Protein AF-A0A1I2SE03-F1 (afdb_monomer_lite)

Structure (mmCIF, N/CA/C/O backbone):
data_AF-A0A1I2SE03-F1
#
_entry.id   AF-A0A1I2SE03-F1
#
loop_
_atom_site.group_PDB
_atom_site.id
_atom_site.type_symbol
_atom_site.label_atom_id
_atom_site.label_alt_id
_atom_site.label_comp_id
_atom_site.label_asym_id
_atom_site.label_entity_id
_atom_site.label_seq_id
_atom_site.pdbx_PDB_ins_code
_atom_site.Cartn_x
_atom_site.Cartn_y
_atom_site.Cartn_z
_atom_site.occupancy
_atom_site.B_iso_or_equiv
_atom_site.auth_seq_id
_atom_site.auth_comp_id
_atom_site.auth_asym_id
_atom_site.auth_atom_id
_atom_site.pdbx_PDB_model_num
ATOM 1 N N . MET A 1 1 ? -10.999 6.235 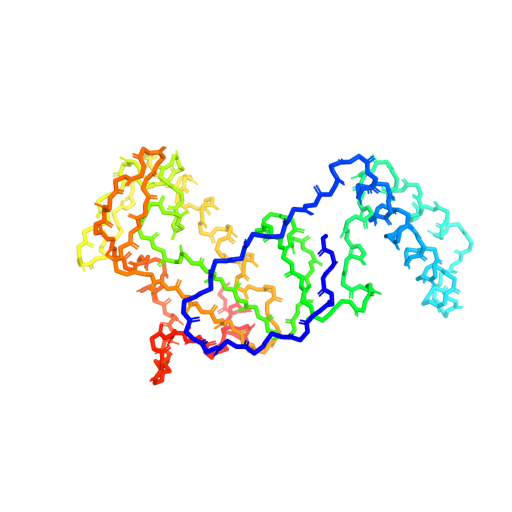0.464 1.00 32.38 1 MET A N 1
ATOM 2 C CA . MET A 1 1 ? -11.837 5.902 -0.707 1.00 32.38 1 MET A CA 1
ATOM 3 C C . MET A 1 1 ? -12.453 4.539 -0.430 1.00 32.38 1 MET A C 1
ATOM 5 O O . MET A 1 1 ? -11.709 3.577 -0.337 1.00 32.38 1 MET A O 1
ATOM 9 N N . LEU A 1 2 ? -13.759 4.474 -0.156 1.00 24.55 2 LEU A N 1
ATOM 10 C CA . LEU A 1 2 ? -14.448 3.248 0.266 1.00 24.55 2 LEU A CA 1
ATOM 11 C C . LEU A 1 2 ? -15.390 2.811 -0.843 1.00 24.55 2 LEU A C 1
ATOM 13 O O . LEU A 1 2 ? -16.302 3.562 -1.191 1.00 24.55 2 LEU A O 1
ATOM 17 N N . VAL A 1 3 ? -15.176 1.627 -1.410 1.00 30.55 3 VAL A N 1
ATOM 18 C CA . VAL A 1 3 ? -16.058 1.095 -2.451 1.00 30.55 3 VAL A CA 1
ATOM 19 C C . VAL A 1 3 ? -16.527 -0.296 -2.034 1.00 30.55 3 VAL A C 1
ATOM 21 O O . VAL A 1 3 ? -15.746 -1.237 -1.932 1.00 30.55 3 VAL A O 1
ATOM 24 N N . LYS A 1 4 ? -17.836 -0.422 -1.785 1.00 27.91 4 LYS A N 1
ATOM 25 C CA . LYS A 1 4 ? -18.565 -1.696 -1.813 1.00 27.91 4 LYS A CA 1
ATOM 26 C C . LYS A 1 4 ? -19.113 -1.873 -3.230 1.00 27.91 4 LYS A C 1
ATOM 28 O O . LYS A 1 4 ? -19.839 -1.009 -3.718 1.00 27.91 4 LYS A O 1
ATOM 33 N N . GLY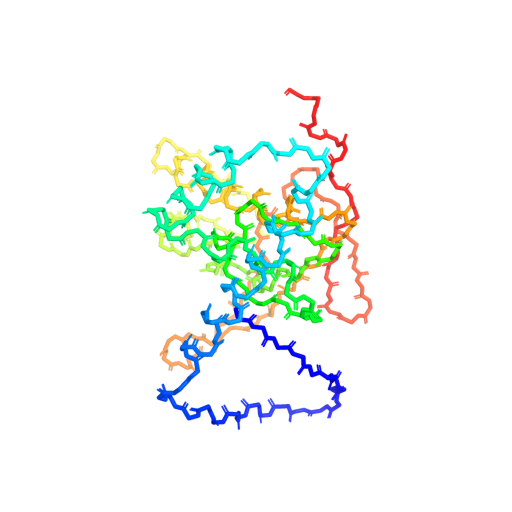 A 1 5 ? -18.777 -2.983 -3.871 1.00 28.36 5 GLY A N 1
ATOM 34 C CA . GLY A 1 5 ? -19.373 -3.411 -5.132 1.00 28.36 5 GLY A CA 1
ATOM 35 C C . GLY A 1 5 ? -18.852 -4.793 -5.493 1.00 28.36 5 GLY A C 1
ATOM 36 O O . GLY A 1 5 ? -17.642 -4.990 -5.526 1.00 28.36 5 GLY A O 1
ATOM 37 N N . ASP A 1 6 ? -19.757 -5.744 -5.701 1.00 26.66 6 ASP A N 1
ATOM 38 C CA . ASP A 1 6 ? -19.413 -7.081 -6.176 1.00 26.66 6 ASP A CA 1
ATOM 39 C C . ASP A 1 6 ? -19.044 -6.984 -7.663 1.00 26.66 6 ASP A C 1
ATOM 41 O O . ASP A 1 6 ? -19.824 -6.479 -8.473 1.00 26.66 6 ASP A O 1
ATOM 45 N N . VAL A 1 7 ? -17.831 -7.413 -8.019 1.00 31.03 7 VAL A N 1
ATOM 46 C CA . VAL A 1 7 ? -17.306 -7.329 -9.386 1.00 31.03 7 VAL A CA 1
ATOM 47 C C . VAL A 1 7 ? -17.209 -8.740 -9.962 1.00 31.03 7 VAL A C 1
ATOM 49 O O . VAL A 1 7 ? -16.346 -9.521 -9.573 1.00 31.03 7 VAL A O 1
ATOM 52 N N . LYS A 1 8 ? -18.097 -9.066 -10.907 1.00 26.81 8 LYS A N 1
ATOM 53 C CA . LYS A 1 8 ? -17.920 -10.186 -11.844 1.00 26.81 8 LYS A CA 1
ATOM 54 C C . LYS A 1 8 ? -17.387 -9.622 -13.159 1.00 26.81 8 LYS A C 1
ATOM 56 O O . LYS A 1 8 ? -18.052 -8.795 -13.777 1.00 26.81 8 LYS A O 1
ATOM 61 N N . CYS A 1 9 ? -16.212 -10.080 -13.586 1.00 27.62 9 CYS A N 1
ATOM 62 C CA . CYS A 1 9 ? -15.598 -9.695 -14.857 1.00 27.62 9 CYS A CA 1
ATOM 63 C C . CYS A 1 9 ? -15.671 -10.850 -15.863 1.00 27.62 9 CYS A C 1
ATOM 65 O O . CYS A 1 9 ? -15.047 -11.887 -15.660 1.00 27.62 9 CYS A O 1
ATOM 67 N N . LEU A 1 10 ? -16.378 -10.633 -16.973 1.00 32.56 10 LEU A N 1
ATOM 68 C CA . LEU A 1 10 ? -16.289 -11.419 -18.206 1.00 32.56 10 LEU A CA 1
ATOM 69 C C . LEU A 1 10 ? -16.232 -10.431 -19.382 1.00 32.56 10 LEU A C 1
ATOM 71 O O . LEU A 1 10 ? -17.243 -9.816 -19.696 1.00 32.56 10 LEU A O 1
ATOM 75 N N . GLY A 1 11 ? -15.056 -10.284 -20.007 1.00 30.36 11 GLY A N 1
ATOM 76 C CA . GLY A 1 11 ? -14.852 -9.589 -21.292 1.00 30.36 11 GLY A CA 1
ATOM 77 C C . GLY A 1 11 ? -14.920 -8.051 -21.273 1.00 30.36 11 GLY A C 1
ATOM 78 O O . GLY A 1 11 ? -15.834 -7.470 -20.709 1.00 30.36 11 GLY A O 1
ATOM 79 N N . HIS A 1 12 ? -13.925 -7.400 -21.897 1.00 34.78 12 HIS A N 1
ATOM 80 C CA . HIS A 1 12 ? -13.823 -5.959 -22.213 1.00 34.78 12 HIS A CA 1
ATOM 81 C C . HIS A 1 12 ? -14.611 -4.986 -21.312 1.00 34.78 12 HIS A C 1
ATOM 83 O O . HIS A 1 12 ? -15.726 -4.570 -21.620 1.00 34.78 12 HIS A O 1
ATOM 89 N N . CYS A 1 13 ? -13.984 -4.550 -20.217 1.00 32.16 13 CYS A N 1
ATOM 90 C CA . CYS A 1 13 ? -14.586 -3.605 -19.282 1.00 32.16 13 CYS A CA 1
ATOM 91 C C . CYS A 1 13 ? -14.179 -2.158 -19.616 1.00 32.16 13 CYS A C 1
ATOM 93 O O . CYS A 1 13 ? -13.120 -1.694 -19.201 1.00 32.16 13 CYS A O 1
ATOM 95 N N . ASN A 1 14 ? -15.031 -1.420 -20.335 1.00 29.23 14 ASN A N 1
ATOM 96 C CA . ASN A 1 14 ? -14.987 0.045 -20.301 1.00 29.23 14 ASN A CA 1
ATOM 97 C C . ASN A 1 14 ? -15.683 0.513 -19.015 1.00 29.23 14 ASN A C 1
ATOM 99 O O . ASN A 1 14 ? -16.891 0.743 -18.991 1.00 29.23 14 ASN A O 1
ATOM 103 N N . ILE A 1 15 ? -14.922 0.627 -17.922 1.00 36.94 15 ILE A N 1
ATOM 104 C CA . ILE A 1 15 ? -15.418 1.162 -16.647 1.00 36.94 15 ILE A CA 1
ATOM 105 C C . ILE A 1 15 ? -15.462 2.691 -16.747 1.00 36.94 15 ILE A C 1
ATOM 107 O O . ILE A 1 15 ? -14.580 3.392 -16.260 1.00 36.94 15 ILE A O 1
ATOM 111 N N . THR A 1 16 ? -16.499 3.244 -17.368 1.00 32.88 16 THR A N 1
ATOM 112 C CA . THR A 1 16 ? -16.795 4.681 -17.277 1.00 32.88 16 THR A CA 1
ATOM 113 C C . THR A 1 16 ? -17.895 4.913 -16.254 1.00 32.88 16 THR A C 1
ATOM 115 O O . THR A 1 16 ? -19.069 5.074 -16.575 1.00 32.88 16 THR A O 1
ATOM 118 N N . ARG A 1 17 ? -17.511 4.972 -14.973 1.00 39.06 17 ARG A N 1
ATOM 119 C CA . ARG A 1 17 ? -18.403 5.481 -13.925 1.00 39.06 17 ARG A CA 1
ATOM 120 C C . ARG A 1 17 ? -18.181 6.985 -13.781 1.00 39.06 17 ARG A C 1
ATOM 122 O O . ARG A 1 17 ? -17.160 7.424 -13.258 1.00 39.06 17 ARG A O 1
ATOM 129 N N . ARG A 1 18 ? -19.131 7.791 -14.265 1.00 41.72 18 ARG A N 1
ATOM 130 C CA . ARG A 1 18 ? -19.127 9.244 -14.040 1.00 41.72 18 ARG A CA 1
ATOM 131 C C . ARG A 1 18 ? -19.530 9.525 -12.596 1.00 41.72 18 ARG A C 1
ATOM 133 O O . ARG A 1 18 ? -20.678 9.332 -12.209 1.00 41.72 18 ARG A O 1
ATOM 140 N N . PHE A 1 19 ? -18.569 9.973 -11.804 1.00 47.22 19 PHE A N 1
ATOM 141 C CA . PHE A 1 19 ? -18.792 10.458 -10.451 1.00 47.22 19 PHE A CA 1
ATOM 142 C C . PHE A 1 19 ? -19.194 11.942 -10.502 1.00 47.22 19 PHE A C 1
ATOM 144 O O . PHE A 1 19 ? -18.432 12.742 -11.048 1.00 47.22 19 PHE A O 1
ATOM 151 N N . PRO A 1 20 ? -20.352 12.357 -9.955 1.00 48.69 20 PRO A N 1
ATOM 152 C CA . PRO A 1 20 ? -20.667 13.775 -9.829 1.00 48.69 20 PRO A CA 1
ATOM 153 C C . PRO A 1 20 ? -19.670 14.427 -8.856 1.00 48.69 20 PRO A C 1
ATOM 155 O O . PRO A 1 20 ? -19.676 14.162 -7.654 1.00 48.69 20 PRO A O 1
ATOM 158 N N . LEU A 1 21 ? -18.793 15.276 -9.399 1.00 54.94 21 LEU A N 1
ATOM 159 C CA . LEU A 1 21 ? -17.566 15.784 -8.767 1.00 54.94 21 LEU A CA 1
ATOM 160 C C . LEU A 1 21 ? -17.771 16.617 -7.485 1.00 54.94 21 LEU A C 1
ATOM 162 O O . LEU A 1 21 ? -16.802 16.902 -6.789 1.00 54.94 21 LEU A O 1
ATOM 166 N N . ARG A 1 22 ? -19.003 17.017 -7.141 1.00 54.09 22 ARG A N 1
ATOM 167 C CA . ARG A 1 22 ? -19.248 18.076 -6.143 1.00 54.09 22 ARG A CA 1
ATOM 168 C C . ARG A 1 22 ? -19.591 17.630 -4.713 1.00 54.09 22 ARG A C 1
ATOM 170 O O . ARG A 1 22 ? -19.502 18.464 -3.825 1.00 54.09 22 ARG A O 1
ATOM 177 N N . GLN A 1 23 ? -19.961 16.369 -4.449 1.00 52.75 23 GLN A N 1
ATOM 178 C CA . GLN A 1 23 ? -20.406 15.938 -3.096 1.00 52.75 23 GLN A CA 1
ATOM 179 C C . GLN A 1 23 ? -19.652 14.741 -2.488 1.00 52.75 23 GLN A C 1
ATOM 181 O O . GLN A 1 23 ? -19.903 14.352 -1.347 1.00 52.75 23 GLN A O 1
ATOM 186 N N . LEU A 1 24 ? -18.729 14.133 -3.22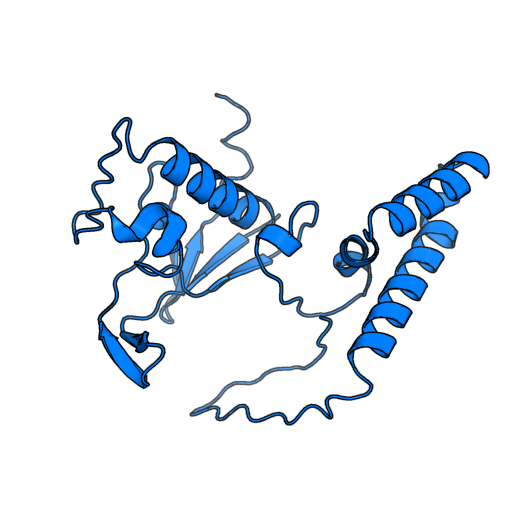9 1.00 59.53 24 LEU A N 1
ATOM 187 C CA . LEU A 1 24 ? -18.057 12.890 -2.828 1.00 59.53 24 LEU A CA 1
ATOM 188 C C . LEU A 1 24 ? -16.987 13.048 -1.729 1.00 59.53 24 LEU A C 1
ATOM 190 O O . LEU A 1 24 ? -16.911 12.161 -0.869 1.00 59.53 24 LEU A O 1
ATOM 194 N N . PRO A 1 25 ? -16.190 14.140 -1.689 1.00 65.62 25 PRO A N 1
ATOM 195 C CA . PRO A 1 25 ? -15.165 14.300 -0.658 1.00 65.62 25 PRO A CA 1
ATOM 196 C C . PRO A 1 25 ? -15.773 14.449 0.739 1.00 65.62 25 PRO A C 1
ATOM 198 O O . PRO A 1 25 ? -15.349 13.770 1.672 1.00 65.62 25 PRO A O 1
ATOM 201 N N . LEU A 1 26 ? -16.827 15.266 0.864 1.00 77.06 26 LEU A N 1
ATOM 202 C CA . LEU A 1 26 ? -17.465 15.557 2.147 1.00 77.06 26 LEU A CA 1
ATOM 203 C C . LEU A 1 26 ? -18.090 14.302 2.765 1.00 77.06 26 LEU A C 1
ATOM 205 O O . LEU A 1 26 ? -17.853 14.011 3.931 1.00 77.06 26 LEU A O 1
ATOM 209 N N . ARG A 1 27 ? -18.821 13.504 1.973 1.00 81.56 27 ARG A N 1
ATOM 210 C CA . ARG A 1 27 ? -19.416 12.243 2.454 1.00 81.56 27 ARG A CA 1
ATOM 211 C C . ARG A 1 27 ? -18.361 11.250 2.935 1.00 81.56 27 ARG A C 1
ATOM 213 O O . ARG A 1 27 ? -18.556 10.596 3.952 1.00 81.56 27 ARG A O 1
ATOM 220 N N . SER A 1 28 ? -17.239 11.152 2.222 1.00 81.94 28 SER A N 1
ATOM 221 C CA . SER A 1 28 ? -16.141 10.257 2.605 1.00 81.94 28 SER A CA 1
ATOM 222 C C . SER A 1 28 ? -15.485 10.699 3.913 1.00 81.94 28 SER A C 1
ATOM 224 O O . SER A 1 28 ? -15.194 9.865 4.765 1.00 81.94 28 SER A O 1
ATOM 226 N N . MET A 1 29 ? -15.286 12.008 4.088 1.00 86.00 29 MET A N 1
ATOM 227 C CA . MET A 1 29 ? -14.703 12.572 5.303 1.00 86.00 29 MET A CA 1
ATOM 228 C C . MET A 1 29 ? -15.644 12.440 6.503 1.00 86.00 29 MET A C 1
ATOM 230 O O . MET A 1 29 ? -15.208 12.007 7.563 1.00 86.00 29 MET A O 1
ATOM 234 N N . MET A 1 30 ? -16.940 12.708 6.316 1.00 88.81 30 MET A N 1
ATOM 235 C CA . MET A 1 30 ? -17.964 12.490 7.344 1.00 88.81 30 MET A CA 1
ATOM 236 C C . MET A 1 30 ? -18.034 11.025 7.768 1.00 88.81 30 MET A C 1
ATOM 238 O O . MET A 1 30 ? -18.127 10.739 8.956 1.00 88.81 30 MET A O 1
ATOM 242 N N . ARG A 1 31 ? -17.917 10.086 6.820 1.00 89.06 31 ARG A N 1
ATOM 243 C CA . ARG A 1 31 ? -17.883 8.658 7.145 1.00 89.06 31 ARG A CA 1
ATOM 244 C C . ARG A 1 31 ? -16.644 8.273 7.954 1.00 89.06 31 ARG A C 1
ATOM 246 O O . ARG A 1 31 ? -16.756 7.483 8.881 1.00 89.06 31 ARG A O 1
ATOM 253 N N . LEU A 1 32 ? -15.471 8.810 7.611 1.00 91.06 32 LEU A N 1
ATOM 254 C CA . LEU A 1 32 ? -14.246 8.574 8.385 1.00 91.06 32 LEU A CA 1
ATOM 255 C C . LEU A 1 32 ? -14.342 9.168 9.792 1.00 91.06 32 LEU A C 1
ATOM 257 O O . LEU A 1 32 ? -13.885 8.539 10.740 1.00 91.06 32 LEU A O 1
ATOM 261 N N . LEU A 1 33 ? -14.959 10.344 9.926 1.00 92.81 33 LEU A N 1
ATOM 262 C CA . LEU A 1 33 ? -15.226 10.965 11.219 1.00 92.81 33 LEU A CA 1
ATOM 263 C C . LEU A 1 33 ? -16.177 10.109 12.065 1.00 92.81 33 LEU A C 1
ATOM 265 O O . LEU A 1 33 ? -15.877 9.841 13.219 1.00 92.81 33 LEU A O 1
ATOM 269 N N . GLU A 1 34 ? -17.281 9.636 11.489 1.00 91.94 34 GLU A N 1
ATOM 270 C CA . GLU A 1 34 ? -18.238 8.750 12.166 1.00 91.94 34 GLU A CA 1
ATOM 271 C C . GLU A 1 34 ? -17.555 7.468 12.666 1.00 91.94 34 GLU A C 1
ATOM 273 O O . GLU A 1 34 ? -17.703 7.084 13.821 1.00 91.94 34 GLU A O 1
ATOM 278 N N . VAL A 1 35 ? -16.746 6.836 11.812 1.00 91.69 35 VAL A N 1
ATOM 279 C CA . VAL A 1 35 ? -15.975 5.637 12.166 1.00 91.69 35 VAL A CA 1
ATOM 280 C C . VAL A 1 35 ? -14.976 5.927 13.288 1.00 91.69 35 VAL A C 1
ATOM 282 O O . VAL A 1 35 ? -14.872 5.141 14.224 1.00 91.69 35 VAL A O 1
ATOM 285 N N . PHE A 1 36 ? -14.275 7.061 13.230 1.00 92.19 36 PHE A N 1
ATOM 286 C CA . PHE A 1 36 ? -13.342 7.482 14.273 1.00 92.19 36 PHE A CA 1
ATOM 287 C C . PHE A 1 36 ? -14.036 7.723 15.622 1.00 92.19 36 PHE A C 1
ATOM 289 O O . PHE A 1 36 ? -13.555 7.256 16.652 1.00 92.19 36 PHE A O 1
ATOM 296 N N . LEU A 1 37 ? -15.183 8.405 15.624 1.00 90.50 37 LEU A N 1
ATOM 297 C CA . LEU A 1 37 ? -15.951 8.661 16.843 1.00 90.50 37 LEU A CA 1
ATOM 298 C C . LEU A 1 37 ? -16.496 7.363 17.445 1.00 90.50 37 LEU A C 1
ATOM 300 O O . LEU A 1 37 ? -16.324 7.140 18.640 1.00 90.50 37 LEU A O 1
ATOM 304 N N . ASN A 1 38 ? -17.050 6.470 16.618 1.00 88.56 38 ASN A N 1
ATOM 305 C CA . ASN A 1 38 ? -17.493 5.148 17.066 1.00 88.56 38 ASN A CA 1
ATOM 306 C C . ASN A 1 38 ? -16.327 4.351 17.669 1.00 88.56 38 ASN A C 1
ATOM 308 O O . ASN A 1 38 ? -16.472 3.726 18.714 1.00 88.56 38 ASN A O 1
ATOM 312 N N . ARG A 1 39 ? -15.139 4.414 17.063 1.00 86.38 39 ARG A N 1
ATOM 313 C CA . ARG A 1 39 ? -13.940 3.767 17.601 1.00 86.38 39 ARG A CA 1
ATOM 314 C C . ARG A 1 39 ? -13.574 4.294 18.994 1.00 86.38 39 ARG A C 1
ATOM 316 O O . ARG A 1 39 ? -13.339 3.506 19.907 1.00 86.38 39 ARG A O 1
ATOM 323 N N . ILE A 1 40 ? -13.582 5.615 19.184 1.00 85.94 40 ILE A N 1
ATOM 324 C CA . ILE A 1 40 ? -13.327 6.241 20.495 1.00 85.94 40 ILE A CA 1
ATOM 325 C C . ILE A 1 40 ? -14.439 5.930 21.509 1.00 85.94 40 ILE A C 1
ATOM 327 O O . ILE A 1 40 ? -14.200 5.904 22.716 1.00 85.94 40 ILE A O 1
ATOM 331 N N . GLU A 1 41 ? -15.669 5.702 21.067 1.00 81.50 41 GLU A N 1
ATOM 332 C CA . GLU A 1 41 ? -16.764 5.375 21.976 1.00 81.50 41 GLU A CA 1
ATOM 333 C C . GLU A 1 41 ? -16.741 3.904 22.420 1.00 81.50 41 GLU A C 1
ATOM 335 O O . GLU A 1 41 ? -16.931 3.621 23.607 1.00 81.50 41 GLU A O 1
ATOM 340 N N . PHE A 1 42 ? -16.492 2.981 21.485 1.00 74.19 42 PHE A N 1
ATOM 341 C CA . PHE A 1 42 ? -16.660 1.540 21.686 1.00 74.19 42 PHE A CA 1
ATOM 342 C C . PHE A 1 42 ? -15.354 0.797 21.992 1.00 74.19 42 PHE A C 1
ATOM 344 O O . PHE A 1 42 ? -15.327 0.018 22.939 1.00 74.19 42 PHE A O 1
ATOM 351 N N . GLU A 1 43 ? -14.264 1.046 21.261 1.00 63.59 43 GLU A N 1
ATOM 352 C CA . GLU A 1 43 ? -12.989 0.334 21.482 1.00 63.59 43 GLU A CA 1
ATOM 353 C C . GLU A 1 43 ? -12.199 0.928 22.658 1.00 63.59 43 GLU A C 1
ATOM 355 O O . GLU A 1 43 ? -11.473 0.229 23.358 1.00 63.59 43 GLU A O 1
ATOM 360 N N . ALA A 1 44 ? -12.382 2.220 22.940 1.00 58.16 44 ALA A N 1
ATOM 361 C CA . ALA A 1 44 ? -11.693 2.905 24.034 1.00 58.16 44 ALA A CA 1
ATOM 362 C C . ALA A 1 44 ? -12.376 2.773 25.405 1.00 58.16 44 ALA A C 1
ATOM 364 O O . ALA A 1 44 ? -11.924 3.386 26.375 1.00 58.16 44 ALA A O 1
ATOM 365 N N . LYS A 1 45 ? -13.500 2.054 25.498 1.00 56.94 45 LYS A N 1
ATOM 366 C CA . LYS A 1 45 ? -14.252 1.907 26.754 1.00 56.94 45 LYS A CA 1
ATOM 367 C C . LYS A 1 45 ? -13.568 0.979 27.757 1.00 56.94 45 LYS A C 1
ATOM 369 O O . LYS A 1 45 ? -13.785 1.159 28.948 1.00 56.94 45 LYS A O 1
ATOM 374 N N . GLU A 1 46 ? -12.723 0.057 27.295 1.00 58.00 46 GLU A N 1
ATOM 375 C CA . GLU A 1 46 ? -12.027 -0.884 28.182 1.00 58.00 46 GLU A CA 1
ATOM 376 C C . GLU A 1 46 ? -10.637 -0.412 28.648 1.00 58.00 46 GLU A C 1
ATOM 378 O O . GLU A 1 46 ? -10.141 -0.935 29.640 1.00 58.00 46 GLU A O 1
ATOM 383 N N . PHE A 1 47 ? -10.017 0.594 28.005 1.00 57.25 47 PHE A N 1
ATOM 384 C CA . PHE A 1 47 ? -8.594 0.910 28.251 1.00 57.25 47 PHE A CA 1
ATOM 385 C C . PHE A 1 47 ? -8.199 2.398 28.318 1.00 57.25 47 PHE A C 1
ATOM 387 O O . PHE A 1 47 ? -7.044 2.681 28.629 1.00 57.25 47 PHE A O 1
ATOM 394 N N . MET A 1 48 ? -9.085 3.366 28.037 1.00 65.81 48 MET A N 1
ATOM 395 C CA . MET A 1 48 ? -8.685 4.783 27.936 1.00 65.81 48 MET A CA 1
ATOM 396 C C . MET A 1 48 ? -9.448 5.693 28.902 1.00 65.81 48 MET A C 1
ATOM 398 O O . MET A 1 48 ? -10.681 5.754 28.866 1.00 65.81 48 MET A O 1
ATOM 402 N N . ASP A 1 49 ? -8.711 6.466 29.705 1.00 78.06 49 ASP A N 1
ATOM 403 C CA . ASP A 1 49 ? -9.289 7.561 30.487 1.00 78.06 49 ASP A CA 1
ATOM 404 C C . ASP A 1 49 ? -9.821 8.691 29.572 1.00 78.06 49 ASP A C 1
ATOM 406 O O . ASP A 1 49 ? -9.530 8.761 28.371 1.00 78.06 49 ASP A O 1
ATOM 410 N N . THR A 1 50 ? -10.625 9.596 30.132 1.00 83.44 50 THR A N 1
ATOM 411 C CA . THR A 1 50 ? -11.196 10.734 29.390 1.00 83.44 50 THR A CA 1
ATOM 412 C C . THR A 1 50 ? -10.129 11.655 28.786 1.00 83.44 50 THR A C 1
ATOM 414 O O . THR A 1 50 ? -10.327 12.173 27.687 1.00 83.44 50 THR A O 1
ATOM 417 N N . ASN A 1 51 ? -8.994 11.848 29.460 1.00 85.81 51 ASN A N 1
ATOM 418 C CA . ASN A 1 51 ? -7.908 12.706 28.986 1.00 85.81 51 ASN A CA 1
ATOM 419 C C . ASN A 1 51 ? -7.222 12.105 27.759 1.00 85.81 51 ASN A C 1
ATOM 421 O O . ASN A 1 51 ? -6.956 12.820 26.797 1.00 85.81 51 ASN A O 1
ATOM 425 N N . TYR A 1 52 ? -7.008 10.792 27.746 1.00 84.19 52 TYR A N 1
ATOM 426 C CA . TYR A 1 52 ? -6.432 10.085 26.613 1.00 84.19 52 TYR A CA 1
ATOM 427 C C . TYR A 1 52 ? -7.332 10.199 25.380 1.00 84.19 52 TYR A C 1
ATOM 429 O O . TYR A 1 52 ? -6.848 10.451 24.280 1.00 84.19 52 TYR A O 1
ATOM 437 N N . LYS A 1 53 ? -8.658 10.086 25.551 1.00 85.44 53 LYS A N 1
ATOM 438 C CA . LYS A 1 53 ? -9.611 10.281 24.443 1.00 85.44 53 LYS A CA 1
ATOM 439 C C . LYS A 1 53 ? -9.525 11.694 23.867 1.00 85.44 53 LYS A C 1
ATOM 441 O O . LYS A 1 53 ? -9.520 11.852 22.647 1.00 85.44 53 LYS A O 1
ATOM 446 N N . ILE A 1 54 ? -9.432 12.708 24.730 1.00 88.06 54 ILE A N 1
ATOM 447 C CA . ILE A 1 54 ? -9.268 14.107 24.314 1.00 88.06 54 ILE A CA 1
ATOM 448 C C . ILE A 1 54 ? -7.952 14.291 23.552 1.00 88.06 54 ILE A C 1
ATOM 450 O O . ILE A 1 54 ? -7.943 14.920 22.496 1.00 88.06 54 ILE A O 1
ATOM 454 N N . GLU A 1 55 ? -6.857 13.725 24.056 1.00 89.31 55 GLU A N 1
ATOM 455 C CA . GLU A 1 55 ? -5.540 13.820 23.427 1.00 89.31 55 GLU A CA 1
ATOM 456 C C . GLU A 1 55 ? -5.516 13.129 22.056 1.00 89.31 55 GLU A C 1
ATOM 458 O O . GLU A 1 55 ? -5.084 13.716 21.067 1.00 89.31 55 GLU A O 1
ATOM 463 N N . LEU A 1 56 ? -6.090 11.928 21.953 1.00 88.44 56 LEU A N 1
ATOM 464 C CA . LEU A 1 56 ? -6.220 11.205 20.690 1.00 88.44 56 LEU A CA 1
ATOM 465 C C . LEU A 1 56 ? -7.050 11.985 19.660 1.00 88.44 56 LEU A C 1
ATOM 467 O O . LEU A 1 56 ? -6.696 12.021 18.477 1.00 88.44 56 LEU A O 1
ATOM 471 N N . MET A 1 57 ? -8.147 12.621 20.088 1.00 90.56 57 MET A N 1
ATOM 472 C CA . MET A 1 57 ? -8.934 13.501 19.222 1.00 90.56 57 MET A CA 1
ATOM 473 C C . MET A 1 57 ? -8.089 14.674 18.722 1.00 90.56 57 MET A C 1
ATOM 475 O O . MET A 1 57 ? -8.021 14.882 17.510 1.00 90.56 57 MET A O 1
ATOM 479 N N . LYS A 1 58 ? -7.413 15.399 19.625 1.00 91.56 58 LYS A N 1
ATOM 480 C CA . LYS A 1 58 ? -6.550 16.535 19.266 1.00 91.56 58 LYS A CA 1
ATOM 481 C C . LYS A 1 58 ? -5.499 16.131 18.245 1.00 91.56 58 LYS A C 1
ATOM 483 O O . LYS A 1 58 ? -5.491 16.681 17.150 1.00 91.56 58 LYS A O 1
ATOM 488 N N . GLN A 1 59 ? -4.716 15.097 18.541 1.00 89.75 59 GLN A N 1
ATOM 489 C CA . GLN A 1 59 ? -3.680 14.600 17.639 1.00 89.75 59 GLN A CA 1
ATOM 490 C C . GLN A 1 59 ? -4.259 14.197 16.278 1.00 89.75 59 GLN A C 1
ATOM 492 O O . GLN A 1 59 ? -3.717 14.548 15.231 1.00 89.75 59 GLN A O 1
ATOM 497 N N . THR A 1 60 ? -5.398 13.500 16.260 1.00 90.81 60 THR A N 1
ATOM 498 C CA . THR A 1 60 ? -6.010 13.063 14.998 1.00 90.81 60 THR A CA 1
ATOM 499 C C . THR A 1 60 ? -6.399 14.246 14.111 1.00 90.81 60 THR A C 1
ATOM 501 O O . THR A 1 60 ? -6.198 14.187 12.893 1.00 90.81 60 THR A O 1
ATOM 504 N N . PHE A 1 61 ? -6.941 15.316 14.696 1.00 91.31 61 PHE A N 1
ATOM 505 C CA . PHE A 1 61 ? -7.342 16.506 13.949 1.00 91.31 61 PHE A CA 1
ATOM 506 C C . PHE A 1 61 ? -6.161 17.418 13.600 1.00 91.31 61 PHE A C 1
ATOM 508 O O . PHE A 1 61 ? -6.103 17.895 12.469 1.00 91.31 61 PHE A O 1
ATOM 515 N N . GLU A 1 62 ? -5.199 17.600 14.505 1.00 92.62 62 GLU A N 1
ATOM 516 C CA . GLU A 1 62 ? -3.986 18.401 14.280 1.00 92.62 62 GLU A CA 1
ATOM 517 C C . GLU A 1 62 ? -3.119 17.826 13.152 1.00 92.62 62 GLU A C 1
ATOM 519 O O . GLU A 1 62 ? -2.623 18.570 12.305 1.00 92.62 62 GLU A O 1
ATOM 524 N N . TYR A 1 63 ? -2.993 16.497 13.081 1.00 89.25 63 TYR A N 1
ATOM 525 C CA . TYR A 1 63 ? -2.182 15.814 12.066 1.00 89.25 63 TYR A CA 1
ATOM 526 C C . TYR A 1 63 ? -2.973 15.344 10.833 1.00 89.25 63 TYR A C 1
ATOM 528 O O . TYR A 1 63 ? -2.439 14.600 10.005 1.00 89.25 63 TYR A O 1
ATOM 536 N N . TYR A 1 64 ? -4.243 15.743 10.682 1.00 87.88 64 TYR A N 1
ATOM 537 C CA . TYR A 1 64 ? -5.117 15.323 9.572 1.00 87.88 64 TYR A CA 1
ATOM 538 C C . TYR A 1 64 ? -5.163 13.791 9.379 1.00 87.88 64 TYR A C 1
ATOM 540 O O . TYR A 1 64 ? -5.216 13.264 8.260 1.00 87.88 64 TYR A O 1
ATOM 548 N N . ALA A 1 65 ? -5.133 13.051 10.488 1.00 88.25 65 ALA A N 1
ATOM 549 C CA . ALA A 1 65 ? -4.934 11.607 10.512 1.00 88.25 65 ALA A CA 1
ATOM 550 C C . ALA A 1 65 ? -6.237 10.798 10.391 1.00 88.25 65 ALA A C 1
ATOM 552 O O . ALA A 1 65 ? -6.194 9.573 10.447 1.00 88.25 65 ALA A O 1
ATOM 553 N N . LEU A 1 66 ? -7.390 11.435 10.137 1.00 89.06 66 LEU A N 1
ATOM 554 C CA . LEU A 1 66 ? -8.683 10.746 9.965 1.00 89.06 66 LEU A CA 1
ATOM 555 C C . LEU A 1 66 ? -8.634 9.600 8.943 1.00 89.06 66 LEU A C 1
ATOM 557 O O . LEU A 1 66 ? -9.319 8.592 9.111 1.00 89.06 66 LEU A O 1
ATOM 561 N N . LYS A 1 67 ? -7.794 9.727 7.906 1.00 86.94 67 LYS A N 1
ATOM 562 C CA . LYS A 1 67 ? -7.568 8.686 6.890 1.00 86.94 67 LYS A CA 1
ATOM 563 C C . LYS A 1 67 ? -7.061 7.360 7.466 1.00 86.94 67 LYS A C 1
ATOM 565 O O . LYS A 1 67 ? -7.296 6.329 6.848 1.00 86.94 67 LYS A O 1
ATOM 570 N N . GLN A 1 68 ? -6.416 7.377 8.633 1.00 86.50 68 GLN A N 1
ATOM 571 C CA . GLN A 1 68 ? -5.938 6.170 9.309 1.00 86.50 68 GLN A CA 1
ATOM 572 C C . GLN A 1 68 ? -7.089 5.300 9.822 1.00 86.50 68 GLN A C 1
ATOM 574 O O . GLN A 1 68 ? -6.904 4.131 10.114 1.00 86.50 68 GLN A O 1
ATOM 579 N N . ASN A 1 69 ? -8.315 5.825 9.855 1.00 87.50 69 ASN A N 1
ATOM 580 C CA . ASN A 1 69 ? -9.479 5.034 10.234 1.00 87.50 69 ASN A CA 1
ATOM 581 C C . ASN A 1 69 ? -10.106 4.277 9.054 1.00 87.50 69 ASN A C 1
ATOM 583 O O . ASN A 1 69 ? -11.179 3.701 9.207 1.00 87.50 69 ASN A O 1
ATOM 587 N N . ILE A 1 70 ? -9.477 4.277 7.869 1.00 87.50 70 ILE A N 1
ATOM 588 C CA . ILE A 1 70 ? -10.034 3.635 6.670 1.00 87.50 70 ILE A CA 1
ATOM 589 C C . ILE A 1 70 ? -10.225 2.122 6.848 1.00 87.50 70 ILE A C 1
ATOM 591 O O . ILE A 1 70 ? -11.163 1.563 6.278 1.00 87.50 70 ILE A O 1
ATOM 595 N N . GLU A 1 71 ? -9.390 1.476 7.665 1.00 83.50 71 GLU A N 1
ATOM 596 C CA . GLU A 1 71 ? -9.478 0.046 7.978 1.00 83.50 71 GLU A CA 1
ATOM 597 C C . GLU A 1 71 ? -10.764 -0.314 8.744 1.00 83.50 71 GLU A C 1
ATOM 599 O O . GLU A 1 71 ? -11.396 -1.325 8.446 1.00 83.50 71 GLU A O 1
ATOM 604 N N . TYR A 1 72 ? -11.250 0.575 9.617 1.00 85.06 72 TYR A N 1
ATOM 605 C CA . TYR A 1 72 ? -12.449 0.359 10.446 1.00 85.06 72 TYR A CA 1
ATOM 606 C C . TYR A 1 72 ? -13.765 0.694 9.736 1.00 85.06 72 TYR A C 1
ATOM 608 O O . TYR A 1 72 ? -14.850 0.637 10.310 1.00 85.06 72 TYR A O 1
ATOM 616 N N . THR A 1 73 ? -13.709 1.079 8.466 1.00 86.12 73 THR A N 1
ATOM 617 C CA . THR A 1 73 ? -14.903 1.531 7.740 1.00 86.12 73 THR A CA 1
ATOM 618 C C . THR A 1 73 ? -15.820 0.396 7.283 1.00 86.12 73 THR A C 1
ATOM 620 O O . THR A 1 73 ? -16.948 0.657 6.849 1.00 86.12 73 THR A O 1
ATOM 623 N N . GLY A 1 74 ? -15.336 -0.850 7.328 1.00 83.81 74 GLY A N 1
ATOM 624 C CA . GLY A 1 74 ? -16.047 -2.025 6.824 1.00 83.81 74 GLY A CA 1
ATOM 625 C C . GLY A 1 74 ? -16.184 -2.064 5.296 1.00 83.81 74 GLY A C 1
ATOM 626 O O . GLY A 1 74 ? -17.090 -2.722 4.767 1.00 83.81 74 GLY A O 1
ATOM 627 N N . ALA A 1 75 ? -15.341 -1.331 4.558 1.00 83.81 75 ALA A N 1
ATOM 628 C CA . ALA A 1 75 ? -15.283 -1.476 3.107 1.00 83.81 75 ALA A CA 1
ATOM 629 C C . ALA A 1 75 ? -14.697 -2.832 2.708 1.00 83.81 75 ALA A C 1
ATOM 631 O O . ALA A 1 75 ? -13.708 -3.286 3.270 1.00 83.81 75 ALA A O 1
ATOM 632 N N . LYS A 1 76 ? -15.306 -3.453 1.689 1.00 85.81 76 LYS A N 1
ATOM 633 C CA . LYS A 1 76 ? -14.830 -4.725 1.128 1.00 85.81 76 LYS A CA 1
ATOM 634 C C . LYS A 1 76 ? -13.482 -4.563 0.416 1.00 85.81 76 LYS A C 1
ATOM 636 O O . LYS A 1 76 ? -12.665 -5.470 0.451 1.00 85.81 76 LYS A O 1
ATOM 641 N N . VAL A 1 77 ? -13.283 -3.425 -0.256 1.00 86.56 77 VAL A N 1
ATOM 642 C CA . VAL A 1 77 ? -12.065 -3.110 -1.009 1.00 86.56 77 VAL A CA 1
ATOM 643 C C . VAL A 1 77 ? -11.647 -1.675 -0.713 1.00 86.56 77 VAL A C 1
ATOM 645 O O . VAL A 1 77 ? -12.461 -0.746 -0.792 1.00 86.56 77 VAL A O 1
ATOM 648 N N . THR A 1 78 ? -10.360 -1.504 -0.420 1.00 88.94 78 THR A N 1
ATOM 649 C CA . THR A 1 78 ? -9.725 -0.207 -0.187 1.00 88.94 78 THR A CA 1
ATOM 650 C C . THR A 1 78 ? -8.665 0.028 -1.251 1.00 88.94 78 THR A C 1
ATOM 652 O O . THR A 1 78 ? -7.778 -0.795 -1.446 1.00 88.94 78 THR A O 1
ATOM 655 N N . VAL A 1 79 ? -8.755 1.171 -1.933 1.00 89.75 79 VAL A N 1
ATOM 656 C CA . VAL A 1 79 ? -7.744 1.623 -2.896 1.00 89.75 79 VAL A CA 1
ATOM 657 C C . VAL A 1 79 ? -7.005 2.806 -2.287 1.00 89.75 79 VAL A C 1
ATOM 659 O O . VAL A 1 79 ? -7.628 3.783 -1.859 1.00 89.75 79 VAL A O 1
ATOM 662 N N . SER A 1 80 ? -5.680 2.706 -2.235 1.00 89.94 80 SER A N 1
ATOM 663 C CA . SER A 1 80 ? -4.787 3.723 -1.685 1.00 89.94 80 SER A CA 1
ATOM 664 C C . SER A 1 80 ? -3.454 3.715 -2.431 1.00 89.94 80 SER A C 1
ATOM 666 O O . SER A 1 80 ? -3.108 2.748 -3.103 1.00 89.94 80 SER A O 1
ATOM 668 N N . THR A 1 81 ? -2.684 4.788 -2.278 1.00 91.38 81 THR A N 1
ATOM 669 C CA . THR A 1 81 ? -1.246 4.754 -2.552 1.00 91.38 81 THR A CA 1
ATOM 670 C C . THR A 1 81 ? -0.522 4.037 -1.410 1.00 91.38 81 THR A C 1
ATOM 672 O O . THR A 1 81 ? -1.030 3.992 -0.284 1.00 91.38 81 THR A O 1
ATOM 675 N N . VAL A 1 82 ? 0.691 3.538 -1.666 1.00 91.62 82 VAL A N 1
ATOM 676 C CA . VAL A 1 82 ? 1.540 2.913 -0.634 1.00 91.62 82 VAL A CA 1
ATOM 677 C C . VAL A 1 82 ? 1.785 3.865 0.542 1.00 91.62 82 VAL A C 1
ATOM 679 O O . VAL A 1 82 ? 1.612 3.491 1.697 1.00 91.62 82 VAL A O 1
ATOM 682 N N . HIS A 1 83 ? 2.088 5.134 0.255 1.00 89.12 83 HIS A N 1
ATOM 683 C CA . HIS A 1 83 ? 2.265 6.170 1.277 1.00 89.12 83 HIS A CA 1
ATOM 684 C C . HIS A 1 83 ? 1.004 6.386 2.125 1.00 89.12 83 HIS A C 1
ATOM 686 O O . HIS A 1 83 ? 1.093 6.576 3.336 1.00 89.12 83 HIS A O 1
ATOM 692 N N . GLY A 1 84 ? -0.179 6.343 1.502 1.00 88.38 84 GLY A N 1
ATOM 693 C CA . GLY A 1 84 ? -1.460 6.457 2.203 1.00 88.38 84 GLY A CA 1
ATOM 694 C C . GLY A 1 84 ? -1.797 5.244 3.071 1.00 88.38 84 GLY A C 1
ATOM 695 O O . GLY A 1 84 ? -2.598 5.377 3.989 1.00 88.38 84 GLY A O 1
ATOM 696 N N . ALA A 1 85 ? -1.168 4.098 2.804 1.00 90.44 85 ALA A N 1
ATOM 697 C CA . ALA A 1 85 ? -1.348 2.854 3.541 1.00 90.44 85 ALA A CA 1
ATOM 698 C C . ALA A 1 85 ? -0.398 2.705 4.746 1.00 90.44 85 ALA A C 1
ATOM 700 O O . ALA A 1 85 ? -0.483 1.720 5.479 1.00 90.44 85 ALA A O 1
ATOM 701 N N . LYS A 1 86 ? 0.523 3.654 4.969 1.00 89.44 86 LYS A N 1
ATOM 702 C CA . LYS A 1 86 ? 1.467 3.600 6.092 1.00 89.44 86 LYS A CA 1
ATOM 703 C C . LYS A 1 86 ? 0.716 3.585 7.428 1.00 89.44 86 LYS A C 1
ATOM 705 O O . LYS A 1 86 ? -0.010 4.530 7.729 1.00 89.44 86 LYS A O 1
ATOM 710 N N . GLY A 1 87 ? 0.969 2.547 8.225 1.00 88.06 87 GLY A N 1
ATOM 711 C CA . GLY A 1 87 ? 0.336 2.332 9.531 1.00 88.06 87 GLY A CA 1
ATOM 712 C C . GLY A 1 87 ? -0.926 1.469 9.490 1.00 88.06 87 GLY A C 1
ATOM 713 O O . GLY A 1 87 ? -1.450 1.151 10.546 1.00 88.06 87 GLY A O 1
ATOM 714 N N . LEU A 1 88 ? -1.377 1.067 8.299 1.00 90.50 88 LEU A N 1
ATOM 715 C CA . LEU A 1 88 ? -2.556 0.223 8.099 1.00 90.50 88 LEU A CA 1
ATOM 716 C C . LEU A 1 88 ? -2.156 -1.194 7.703 1.00 90.50 88 LEU A C 1
ATOM 718 O O . LEU A 1 88 ? -1.055 -1.398 7.181 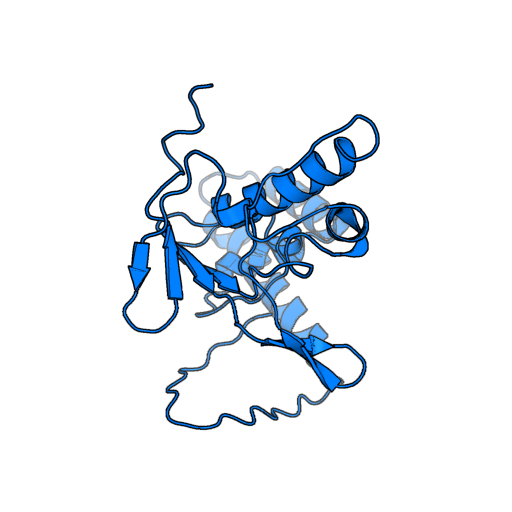1.00 90.50 88 LEU A O 1
ATOM 722 N N . GLU A 1 89 ? -3.054 -2.152 7.913 1.00 92.00 89 GLU A N 1
ATOM 723 C CA . GLU A 1 89 ? -2.832 -3.555 7.570 1.00 92.00 89 GLU A CA 1
ATOM 724 C C . GLU A 1 89 ? -4.103 -4.220 7.030 1.00 92.00 89 GLU A C 1
ATOM 726 O O . GLU A 1 89 ? -5.221 -3.900 7.431 1.00 92.00 89 GLU A O 1
ATOM 731 N N . TRP A 1 90 ? -3.929 -5.188 6.130 1.00 91.62 90 TRP A N 1
ATOM 732 C CA . TRP A 1 90 ? -5.011 -5.991 5.559 1.00 91.62 90 TRP A CA 1
ATOM 733 C C . TRP A 1 90 ? -4.598 -7.453 5.465 1.00 91.62 90 TRP A C 1
ATOM 735 O O . TRP A 1 90 ? -3.419 -7.772 5.352 1.00 91.62 90 TRP A O 1
ATOM 745 N N . ASP A 1 91 ? -5.572 -8.358 5.443 1.00 91.56 91 ASP A N 1
ATOM 746 C CA . ASP A 1 91 ? -5.299 -9.781 5.223 1.00 91.56 91 ASP A CA 1
ATOM 747 C C . ASP A 1 91 ? -4.626 -10.029 3.864 1.00 91.56 91 ASP A C 1
ATOM 749 O O . ASP A 1 91 ? -3.647 -10.770 3.783 1.00 91.56 91 ASP A O 1
ATOM 753 N N . PHE A 1 92 ? -5.113 -9.356 2.819 1.00 90.81 92 PHE A N 1
ATOM 754 C CA . PHE A 1 92 ? -4.638 -9.494 1.445 1.00 90.81 92 PHE A CA 1
ATOM 755 C C . PHE A 1 92 ? -4.323 -8.123 0.851 1.00 90.81 92 PHE A C 1
ATOM 757 O O . PHE A 1 92 ? -5.146 -7.208 0.936 1.00 90.81 92 PHE A O 1
ATOM 764 N N . VAL A 1 93 ? -3.162 -7.991 0.207 1.00 92.56 93 VAL A N 1
ATOM 765 C CA . VAL A 1 93 ? -2.754 -6.753 -0.474 1.00 92.56 93 VAL A CA 1
ATOM 766 C C . VAL A 1 93 ? -2.466 -7.036 -1.938 1.00 92.56 93 VAL A C 1
ATOM 768 O O . VAL A 1 93 ? -1.666 -7.905 -2.273 1.00 92.56 93 VAL A O 1
ATOM 771 N N . PHE A 1 94 ? -3.095 -6.254 -2.814 1.00 92.56 94 PHE A N 1
ATOM 772 C CA . PHE A 1 94 ? -2.813 -6.257 -4.243 1.00 92.56 94 PHE A CA 1
ATOM 773 C C . PHE A 1 94 ? -1.904 -5.076 -4.578 1.00 92.56 94 PHE A C 1
ATOM 775 O O . PHE A 1 94 ? -2.276 -3.924 -4.354 1.00 92.56 94 PHE A O 1
ATOM 782 N N . LEU A 1 95 ? -0.729 -5.366 -5.131 1.00 91.75 95 LEU A N 1
ATOM 783 C CA . LEU A 1 95 ? 0.215 -4.385 -5.654 1.00 91.75 95 LEU A CA 1
ATOM 784 C C . LEU A 1 95 ? 0.203 -4.462 -7.184 1.00 91.75 95 LEU A C 1
ATOM 786 O O . LEU A 1 95 ? 0.896 -5.304 -7.770 1.00 91.75 95 LEU A O 1
ATOM 790 N N . PRO A 1 96 ? -0.644 -3.643 -7.837 1.00 90.38 96 PRO A N 1
ATOM 791 C CA . PRO A 1 96 ? -0.686 -3.595 -9.284 1.00 90.38 96 PRO A CA 1
ATOM 792 C C . PRO A 1 96 ? 0.547 -2.897 -9.855 1.00 90.38 96 PRO A C 1
ATOM 794 O O . PRO A 1 96 ? 1.286 -2.225 -9.136 1.00 90.38 96 PRO A O 1
ATOM 797 N N . ASP A 1 97 ? 0.731 -3.046 -11.165 1.00 87.31 97 ASP A N 1
ATOM 798 C CA . ASP A 1 97 ? 1.718 -2.309 -11.948 1.00 87.31 97 ASP A CA 1
ATOM 799 C C . ASP A 1 97 ? 3.165 -2.434 -11.431 1.00 87.31 97 ASP A C 1
ATOM 801 O O . ASP A 1 97 ? 3.945 -1.478 -11.457 1.00 87.31 97 ASP A O 1
ATOM 805 N N . MET A 1 98 ? 3.552 -3.644 -11.000 1.00 86.75 98 MET A N 1
ATOM 806 C CA . MET A 1 98 ? 4.936 -3.987 -10.638 1.00 86.75 98 MET A CA 1
ATOM 807 C C . MET A 1 98 ? 5.813 -4.124 -11.881 1.00 86.75 98 MET A C 1
ATOM 809 O O . MET A 1 98 ? 6.319 -5.194 -12.235 1.00 86.75 98 MET A O 1
ATOM 813 N N . GLU A 1 99 ? 5.985 -3.002 -12.552 1.00 84.31 99 GLU A N 1
ATOM 814 C CA . GLU A 1 99 ? 6.596 -2.871 -13.858 1.00 84.31 99 GLU A CA 1
ATOM 815 C C . GLU A 1 99 ? 7.787 -1.924 -13.792 1.00 84.31 99 GLU A C 1
ATOM 817 O O . GLU A 1 99 ? 7.867 -1.014 -12.958 1.00 84.31 99 GLU A O 1
ATOM 822 N N . LYS A 1 100 ? 8.716 -2.114 -14.728 1.00 77.69 100 LYS A N 1
ATOM 823 C CA . LYS A 1 100 ? 9.812 -1.179 -14.950 1.00 77.69 100 LYS A CA 1
ATOM 824 C C . LYS A 1 100 ? 9.250 0.236 -15.146 1.00 77.69 100 LYS A C 1
ATOM 826 O O . LYS A 1 100 ? 8.343 0.440 -15.945 1.00 77.69 100 LYS A O 1
ATOM 831 N N . SER A 1 101 ? 9.842 1.205 -14.448 1.00 71.75 101 SER A N 1
ATOM 832 C CA . SER A 1 101 ? 9.528 2.641 -14.530 1.00 71.75 101 SER A CA 1
ATOM 833 C C . SER A 1 101 ? 8.195 3.095 -13.919 1.00 71.75 101 SER A C 1
ATOM 835 O O . SER A 1 101 ? 7.975 4.304 -13.840 1.00 71.75 101 SER A O 1
ATOM 837 N N . LEU A 1 102 ? 7.352 2.175 -13.438 1.00 79.56 102 LEU A N 1
ATOM 838 C CA . LEU A 1 102 ? 6.186 2.491 -12.606 1.00 79.56 102 LEU A CA 1
ATOM 839 C C . LEU A 1 102 ? 6.478 2.265 -11.127 1.00 79.56 102 LEU A C 1
ATOM 841 O O . LEU A 1 102 ? 6.299 3.174 -10.317 1.00 79.56 102 LEU A O 1
ATOM 845 N N . PHE A 1 103 ? 6.958 1.068 -10.795 1.00 80.94 103 PHE A N 1
ATOM 846 C CA . PHE A 1 103 ? 7.301 0.695 -9.433 1.00 80.94 103 PHE A CA 1
ATOM 847 C C . PHE A 1 103 ? 8.573 -0.162 -9.457 1.00 80.94 103 PHE A C 1
ATOM 849 O O . PHE A 1 103 ? 8.503 -1.378 -9.663 1.00 80.94 103 PHE A O 1
ATOM 856 N N . PRO A 1 104 ? 9.764 0.434 -9.299 1.00 74.81 104 PRO A N 1
ATOM 857 C CA . PRO A 1 104 ? 10.030 1.775 -8.770 1.00 74.81 104 PRO A CA 1
ATOM 858 C C . PRO A 1 104 ? 9.785 2.907 -9.778 1.00 74.81 104 PRO A C 1
ATOM 860 O O . PRO A 1 104 ? 9.919 2.718 -10.994 1.00 74.81 104 PRO A O 1
ATOM 863 N N . ASN A 1 105 ? 9.445 4.092 -9.265 1.00 75.12 105 ASN A N 1
ATOM 864 C CA . ASN A 1 105 ? 9.086 5.246 -10.094 1.00 75.12 105 ASN A CA 1
ATOM 865 C C . ASN A 1 105 ? 10.273 5.698 -10.970 1.00 75.12 105 ASN A C 1
ATOM 867 O O . ASN A 1 105 ? 11.437 5.705 -10.556 1.00 75.12 105 ASN A O 1
ATOM 871 N N . TYR A 1 106 ? 9.981 6.073 -12.219 1.00 66.75 106 TYR A N 1
ATOM 872 C CA . TYR A 1 106 ? 10.955 6.644 -13.147 1.00 66.75 106 TYR A CA 1
ATOM 873 C C . TYR A 1 106 ? 11.727 7.828 -12.554 1.00 66.75 106 TYR A C 1
ATOM 875 O O . TYR A 1 106 ? 12.949 7.865 -12.644 1.00 66.75 106 TYR A O 1
ATOM 883 N N . ASN A 1 107 ? 11.041 8.766 -11.904 1.00 65.69 107 ASN A N 1
ATOM 884 C CA . ASN A 1 107 ? 11.673 9.985 -11.399 1.00 65.69 107 ASN A CA 1
ATOM 885 C C . ASN A 1 107 ? 12.518 9.762 -10.140 1.00 65.69 107 ASN A C 1
ATOM 887 O O . ASN A 1 107 ? 13.379 10.586 -9.845 1.00 65.69 107 ASN A O 1
ATOM 891 N N . SER A 1 108 ? 12.264 8.692 -9.386 1.00 66.31 108 SER A N 1
ATOM 892 C CA . SER A 1 108 ? 13.028 8.386 -8.179 1.00 66.31 108 SER A CA 1
ATOM 893 C C . SER A 1 108 ? 14.261 7.565 -8.518 1.00 66.31 108 SER A C 1
ATOM 895 O O . SER A 1 108 ? 15.374 8.024 -8.308 1.00 66.31 108 SER A O 1
ATOM 897 N N . LEU A 1 109 ? 14.072 6.379 -9.092 1.00 65.44 109 LEU A N 1
ATOM 898 C CA . LEU A 1 109 ? 15.139 5.398 -9.274 1.00 65.44 109 LEU A CA 1
ATOM 899 C C . LEU A 1 109 ? 15.315 5.013 -10.749 1.00 65.44 109 LEU A C 1
ATOM 901 O O . LEU A 1 109 ? 16.435 4.881 -11.237 1.00 65.44 109 LEU A O 1
ATOM 905 N N . CYS A 1 110 ? 14.226 4.853 -11.505 1.00 61.28 110 CYS A N 1
ATOM 906 C CA . CYS A 1 110 ? 14.282 4.236 -12.836 1.00 61.28 110 CYS A CA 1
ATOM 907 C C . CYS A 1 110 ? 14.870 5.121 -13.957 1.00 61.28 110 CYS A C 1
ATOM 909 O O . CYS A 1 110 ? 15.182 4.587 -15.019 1.00 61.28 110 CYS A O 1
ATOM 911 N N . GLY A 1 111 ? 15.023 6.433 -13.749 1.00 58.31 111 GLY A N 1
ATOM 912 C CA . GLY A 1 111 ? 15.568 7.371 -14.739 1.00 58.31 111 GLY A CA 1
ATOM 913 C C . GLY A 1 111 ? 17.066 7.185 -15.000 1.00 58.31 111 GLY A C 1
ATOM 914 O O . GLY A 1 111 ? 17.528 7.399 -16.116 1.00 58.31 111 GLY A O 1
ATOM 915 N N . GLU A 1 112 ? 17.805 6.711 -13.995 1.00 53.47 112 GLU A N 1
ATOM 916 C CA . GLU A 1 112 ? 19.247 6.420 -14.070 1.00 53.47 112 GLU A CA 1
ATOM 917 C C . GLU A 1 112 ? 19.542 4.919 -13.940 1.00 53.47 112 GLU A C 1
ATOM 919 O O . GLU A 1 112 ? 20.643 4.452 -14.241 1.00 53.47 112 GLU A O 1
ATOM 924 N N . CYS A 1 113 ? 18.558 4.124 -13.513 1.00 54.72 113 CYS A N 1
ATOM 925 C CA . CYS A 1 113 ? 18.767 2.699 -13.340 1.00 54.72 113 CYS A CA 1
ATOM 926 C C . CYS A 1 113 ? 18.755 1.944 -14.667 1.00 54.72 113 CYS A C 1
ATOM 928 O O . CYS A 1 113 ? 17.767 1.896 -15.404 1.00 54.72 113 CYS A O 1
ATOM 930 N N . LEU A 1 114 ? 19.841 1.212 -14.899 1.00 53.81 114 LEU A N 1
ATOM 931 C CA . LEU A 1 114 ? 19.956 0.193 -15.933 1.00 53.81 114 LEU A CA 1
ATOM 932 C C . LEU A 1 114 ? 19.137 -1.055 -15.551 1.00 5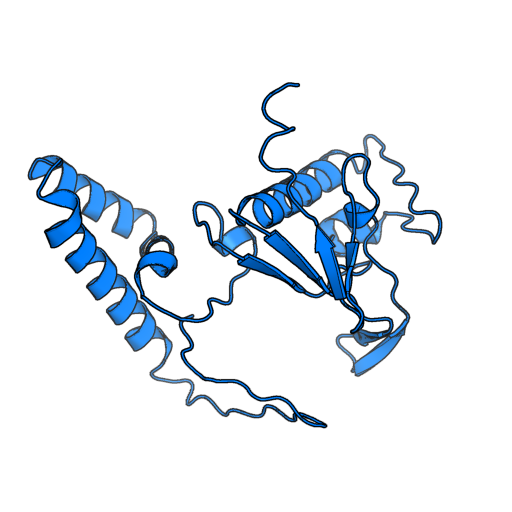3.81 114 LEU A C 1
ATOM 934 O O . LEU A 1 114 ? 19.699 -2.143 -15.466 1.00 53.81 114 LEU A O 1
ATOM 938 N N . PHE A 1 115 ? 17.819 -0.928 -15.330 1.00 58.59 115 PHE A N 1
ATOM 939 C CA . PHE A 1 115 ? 16.901 -2.072 -15.227 1.00 58.59 115 PHE A CA 1
ATOM 940 C C . PHE A 1 115 ? 16.845 -2.774 -16.593 1.00 58.59 115 PHE A C 1
ATOM 942 O O . PHE A 1 115 ? 15.964 -2.538 -17.431 1.00 58.59 115 PHE A O 1
ATOM 949 N N . ARG A 1 116 ? 17.891 -3.557 -16.854 1.00 57.62 116 ARG A N 1
ATOM 950 C CA . ARG A 1 116 ? 18.087 -4.437 -17.998 1.00 57.62 116 ARG A CA 1
ATOM 951 C C . ARG A 1 116 ? 17.380 -5.765 -17.711 1.00 57.62 116 ARG A C 1
ATOM 953 O O . ARG A 1 116 ? 16.944 -6.032 -16.593 1.00 57.62 116 ARG A O 1
ATOM 960 N N . SER A 1 117 ? 17.210 -6.589 -18.739 1.00 58.44 117 SER A N 1
ATOM 961 C CA . SER A 1 117 ? 16.502 -7.877 -18.655 1.00 58.44 117 SER A CA 1
ATOM 962 C C . SER A 1 117 ? 17.078 -8.843 -17.608 1.00 58.44 117 SER A C 1
ATOM 964 O O . SER A 1 117 ? 16.353 -9.712 -17.114 1.00 58.44 117 SER A O 1
ATOM 966 N N . ASP A 1 118 ? 18.353 -8.674 -17.256 1.00 62.00 118 ASP A N 1
ATOM 967 C CA . ASP A 1 118 ? 19.092 -9.447 -16.257 1.00 62.00 118 ASP A CA 1
ATOM 968 C C . ASP A 1 118 ? 18.841 -8.999 -14.807 1.00 62.00 118 ASP A C 1
ATOM 970 O O . ASP A 1 118 ? 19.289 -9.676 -13.889 1.00 62.00 118 ASP A O 1
ATOM 974 N N . CYS A 1 119 ? 18.097 -7.909 -14.580 1.00 68.44 119 CYS A N 1
ATOM 975 C CA . CYS A 1 119 ? 17.745 -7.402 -13.250 1.00 68.44 119 CYS A CA 1
ATOM 976 C C . CYS A 1 119 ? 18.929 -7.209 -12.289 1.00 68.44 119 CYS A C 1
ATOM 978 O O . CYS A 1 119 ? 18.783 -7.339 -11.074 1.00 68.44 119 CYS A O 1
ATOM 980 N N . LYS A 1 120 ? 20.102 -6.851 -12.818 1.00 66.69 120 LYS A N 1
ATOM 981 C CA . LYS A 1 120 ? 21.259 -6.487 -11.997 1.00 66.69 120 LYS A CA 1
ATOM 982 C C . LYS A 1 120 ? 21.175 -5.012 -11.614 1.00 66.69 120 LYS A C 1
ATOM 984 O O . LYS A 1 120 ? 21.561 -4.136 -12.386 1.00 66.69 120 LYS A O 1
ATOM 989 N N . LEU A 1 121 ? 20.650 -4.749 -10.420 1.00 70.06 121 LEU A N 1
ATOM 990 C CA . LEU A 1 121 ? 20.676 -3.426 -9.798 1.00 70.06 121 LEU A CA 1
ATOM 991 C C . LEU A 1 121 ? 22.134 -3.039 -9.518 1.00 70.06 121 LEU A C 1
ATOM 993 O O . LEU A 1 121 ? 22.807 -3.684 -8.719 1.00 70.06 121 LEU A O 1
ATOM 997 N N . LYS A 1 122 ? 22.634 -2.009 -10.207 1.00 71.94 122 LYS A N 1
ATOM 998 C CA . LYS A 1 122 ? 23.935 -1.401 -9.906 1.00 71.94 122 LYS A CA 1
ATOM 999 C C . LYS A 1 122 ? 23.705 -0.204 -8.995 1.00 71.94 122 LYS A C 1
ATOM 1001 O O . LYS A 1 122 ? 23.195 0.817 -9.456 1.00 71.94 122 LYS A O 1
ATOM 1006 N N . ILE A 1 123 ? 24.062 -0.363 -7.728 1.00 77.06 123 ILE A N 1
ATOM 1007 C CA . ILE A 1 123 ? 24.001 0.702 -6.730 1.00 77.06 123 ILE A CA 1
ATOM 1008 C C . ILE A 1 123 ? 25.366 1.397 -6.702 1.00 77.06 123 ILE A C 1
ATOM 1010 O O . ILE A 1 123 ? 26.399 0.727 -6.735 1.00 77.06 123 ILE A O 1
ATOM 1014 N N . ASN A 1 124 ? 25.364 2.724 -6.720 1.00 80.44 124 ASN A N 1
ATOM 1015 C CA . ASN A 1 124 ? 26.533 3.580 -6.556 1.00 80.44 124 ASN A CA 1
ATOM 1016 C C . ASN A 1 124 ? 26.172 4.765 -5.649 1.00 80.44 124 ASN A C 1
ATOM 1018 O O . ASN A 1 124 ? 24.994 5.030 -5.413 1.00 80.44 124 ASN A O 1
ATOM 1022 N N . ASP A 1 125 ? 27.176 5.521 -5.211 1.00 80.44 125 ASP A N 1
ATOM 1023 C CA . ASP A 1 125 ? 26.989 6.662 -4.301 1.00 80.44 125 ASP A CA 1
ATOM 1024 C C . ASP A 1 125 ? 25.997 7.714 -4.844 1.00 80.44 125 ASP A C 1
ATOM 1026 O O . ASP A 1 125 ? 25.369 8.444 -4.085 1.00 80.44 125 ASP A O 1
ATOM 1030 N N . GLY A 1 126 ? 25.809 7.781 -6.169 1.00 78.88 126 GLY A N 1
ATOM 1031 C CA . GLY A 1 126 ? 24.868 8.701 -6.816 1.00 78.88 126 GLY A CA 1
ATOM 1032 C C . GLY A 1 126 ? 23.399 8.260 -6.794 1.00 78.88 126 GLY A C 1
ATOM 1033 O O . GLY A 1 126 ? 22.516 9.098 -6.989 1.00 78.88 126 GLY A O 1
ATOM 1034 N N . ASN A 1 127 ? 23.108 6.971 -6.578 1.00 79.19 127 ASN A N 1
ATOM 1035 C CA . ASN A 1 127 ? 21.745 6.429 -6.619 1.00 79.19 127 ASN A CA 1
ATOM 1036 C C . ASN A 1 127 ? 21.324 5.656 -5.360 1.00 79.19 127 ASN A C 1
ATOM 1038 O O . ASN A 1 127 ? 20.163 5.253 -5.270 1.00 79.19 127 ASN A O 1
ATOM 1042 N N . GLU A 1 128 ? 22.225 5.475 -4.394 1.00 84.75 128 GLU A N 1
ATOM 1043 C CA . GLU A 1 128 ? 21.980 4.710 -3.172 1.00 84.75 128 GLU A CA 1
ATOM 1044 C C . GLU A 1 128 ? 20.785 5.247 -2.376 1.00 84.75 128 GLU A C 1
ATOM 1046 O O . GLU A 1 128 ? 19.861 4.494 -2.071 1.00 84.75 128 GLU A O 1
ATOM 1051 N N . GLU A 1 129 ? 20.732 6.555 -2.118 1.00 86.69 129 GLU A N 1
ATOM 1052 C CA . GLU A 1 129 ? 19.629 7.168 -1.366 1.00 86.69 129 GLU A CA 1
ATOM 1053 C C . GLU A 1 129 ? 18.276 6.949 -2.066 1.00 86.69 129 GLU A C 1
ATOM 1055 O O . GLU A 1 129 ? 17.288 6.533 -1.456 1.00 86.69 129 GLU A O 1
ATOM 1060 N N . LYS A 1 130 ? 18.236 7.165 -3.386 1.00 83.31 130 LYS A N 1
ATOM 1061 C CA . LYS A 1 130 ? 17.046 6.932 -4.218 1.00 83.31 130 LYS A CA 1
ATOM 1062 C C . LYS A 1 130 ? 16.614 5.466 -4.164 1.00 83.31 130 LYS A C 1
ATOM 1064 O O . LYS A 1 130 ? 15.417 5.177 -4.107 1.00 83.31 130 LYS A O 1
ATOM 1069 N N . PHE A 1 131 ? 17.578 4.547 -4.173 1.00 83.94 131 PHE A N 1
ATOM 1070 C CA . PHE A 1 131 ? 17.328 3.115 -4.083 1.00 83.94 131 PHE A CA 1
ATOM 1071 C C . PHE A 1 131 ? 16.741 2.731 -2.725 1.00 83.94 131 PHE A C 1
ATOM 1073 O O . PHE A 1 131 ? 15.704 2.070 -2.685 1.00 83.94 131 PHE A O 1
ATOM 1080 N N . ILE A 1 132 ? 17.347 3.190 -1.628 1.00 86.69 132 ILE A N 1
ATOM 1081 C CA . ILE A 1 132 ? 16.878 2.927 -0.261 1.00 86.69 132 ILE A CA 1
ATOM 1082 C C . ILE A 1 132 ? 15.469 3.486 -0.055 1.00 86.69 132 ILE A C 1
ATOM 1084 O O . ILE A 1 132 ? 14.621 2.819 0.542 1.00 86.69 132 ILE A O 1
ATOM 1088 N N . ASN A 1 133 ? 15.184 4.675 -0.586 1.00 87.94 133 ASN A N 1
ATOM 1089 C CA . ASN A 1 133 ? 13.861 5.285 -0.492 1.00 87.94 133 ASN A CA 1
ATOM 1090 C C . ASN A 1 133 ? 12.792 4.443 -1.207 1.00 87.94 133 ASN A C 1
ATOM 1092 O O . ASN A 1 133 ? 11.766 4.117 -0.611 1.00 87.94 133 ASN A O 1
ATOM 1096 N N . GLU A 1 134 ? 13.035 4.017 -2.449 1.00 87.44 134 GLU A N 1
ATOM 1097 C CA . GLU A 1 134 ? 12.104 3.138 -3.173 1.00 87.44 134 GLU A CA 1
ATOM 1098 C C . GLU A 1 134 ? 11.974 1.756 -2.524 1.00 87.44 134 GLU A C 1
ATOM 1100 O O . GLU A 1 134 ? 10.870 1.214 -2.431 1.00 87.44 134 GLU A O 1
ATOM 1105 N N . LEU A 1 135 ? 13.076 1.200 -2.013 1.00 87.81 135 LEU A N 1
ATOM 1106 C CA . LEU A 1 135 ? 13.058 -0.058 -1.273 1.00 87.81 135 LEU A CA 1
ATOM 1107 C C . LEU A 1 135 ? 12.226 0.063 0.009 1.00 87.81 135 LEU A C 1
ATOM 1109 O O . LEU A 1 135 ? 11.457 -0.841 0.322 1.00 87.81 135 LEU A O 1
ATOM 1113 N N . SER A 1 136 ? 12.307 1.196 0.708 1.00 91.56 136 SER A N 1
ATOM 1114 C CA . SER A 1 136 ? 11.500 1.485 1.898 1.00 91.56 136 SER A CA 1
ATOM 1115 C C . SER A 1 136 ? 10.012 1.582 1.562 1.00 91.56 136 SER A C 1
ATOM 1117 O O . SER A 1 136 ? 9.173 1.065 2.300 1.00 91.56 136 SER A O 1
ATOM 1119 N N . VAL A 1 137 ? 9.661 2.189 0.424 1.00 91.50 137 VAL A N 1
ATOM 1120 C CA . VAL A 1 137 ? 8.273 2.224 -0.065 1.00 91.50 137 VAL A CA 1
ATOM 1121 C C . VAL A 1 137 ? 7.794 0.809 -0.395 1.00 91.50 137 VAL A C 1
ATOM 1123 O O . VAL A 1 137 ? 6.718 0.411 0.049 1.00 91.50 137 VAL A O 1
ATOM 1126 N N . PHE A 1 138 ? 8.593 0.016 -1.111 1.00 91.19 138 PHE A N 1
ATOM 1127 C CA . PHE A 1 138 ? 8.272 -1.383 -1.401 1.00 91.19 138 PHE A CA 1
ATOM 1128 C C . PHE A 1 138 ? 8.096 -2.213 -0.125 1.00 91.19 138 PHE A C 1
ATOM 1130 O O . PHE A 1 138 ? 7.118 -2.946 0.006 1.00 91.19 138 PHE A O 1
ATOM 1137 N N . TYR A 1 139 ? 8.992 -2.044 0.846 1.00 92.25 139 TYR A N 1
ATOM 1138 C CA . TYR A 1 139 ? 8.918 -2.696 2.147 1.00 92.25 139 TYR A CA 1
ATOM 1139 C C . TYR A 1 139 ? 7.618 -2.346 2.875 1.00 92.25 139 TYR A C 1
ATOM 1141 O O . TYR A 1 139 ? 6.909 -3.240 3.339 1.00 92.25 139 TYR A O 1
ATOM 1149 N N . VAL A 1 140 ? 7.242 -1.062 2.921 1.00 94.12 140 VAL A N 1
ATOM 1150 C CA . VAL A 1 140 ? 5.953 -0.646 3.491 1.00 94.12 140 VAL A CA 1
ATOM 1151 C C . VAL A 1 140 ? 4.814 -1.351 2.767 1.00 94.12 140 VAL A C 1
ATOM 1153 O O . VAL A 1 140 ? 3.966 -1.926 3.438 1.00 94.12 140 VAL A O 1
ATOM 1156 N N . ALA A 1 141 ? 4.813 -1.360 1.432 1.00 92.94 141 ALA A N 1
ATOM 1157 C CA . ALA A 1 141 ? 3.766 -1.975 0.619 1.00 92.94 141 ALA A CA 1
ATOM 1158 C C . ALA A 1 141 ? 3.569 -3.469 0.932 1.00 92.94 141 ALA A C 1
ATOM 1160 O O . ALA A 1 141 ? 2.441 -3.904 1.163 1.00 92.94 141 ALA A O 1
ATOM 1161 N N . VAL A 1 142 ? 4.662 -4.236 0.983 1.00 92.06 142 VAL A N 1
ATOM 1162 C CA . VAL A 1 142 ? 4.645 -5.682 1.258 1.00 92.06 142 VAL A CA 1
ATOM 1163 C C . VAL A 1 142 ? 4.224 -5.965 2.701 1.00 92.06 142 VAL A C 1
ATOM 1165 O O . VAL A 1 142 ? 3.393 -6.835 2.939 1.00 92.06 142 VAL A O 1
ATOM 1168 N N . THR A 1 143 ? 4.720 -5.182 3.662 1.00 92.81 143 THR A N 1
ATOM 1169 C CA . THR A 1 143 ? 4.392 -5.347 5.092 1.00 92.81 143 THR A CA 1
ATOM 1170 C C . THR A 1 143 ? 2.989 -4.884 5.470 1.00 92.81 143 THR A C 1
ATOM 1172 O O . THR A 1 143 ? 2.607 -5.011 6.628 1.00 92.81 143 THR A O 1
ATOM 1175 N N . ARG A 1 144 ? 2.197 -4.337 4.535 1.00 93.19 144 ARG A N 1
ATOM 1176 C CA . ARG A 1 144 ? 0.776 -4.067 4.806 1.00 93.19 144 ARG A CA 1
ATOM 1177 C C . ARG A 1 144 ? -0.059 -5.353 4.828 1.00 93.19 144 ARG A C 1
ATOM 1179 O O . ARG A 1 144 ? -1.181 -5.318 5.325 1.00 93.19 144 ARG A O 1
ATOM 1186 N N . ALA A 1 145 ? 0.432 -6.454 4.252 1.00 93.25 145 ALA A N 1
ATOM 1187 C CA . ALA A 1 145 ? -0.298 -7.717 4.207 1.00 93.25 145 ALA A CA 1
ATOM 1188 C C . ALA A 1 145 ? -0.012 -8.589 5.429 1.00 93.25 145 ALA A C 1
ATOM 1190 O O . ALA A 1 145 ? 1.144 -8.811 5.779 1.00 93.25 145 ALA A O 1
ATOM 1191 N N . ARG A 1 146 ? -1.070 -9.154 6.014 1.00 91.81 146 ARG A N 1
ATOM 1192 C CA . ARG A 1 146 ? -0.980 -10.130 7.109 1.00 91.81 146 ARG A CA 1
ATOM 1193 C C . ARG A 1 146 ? -0.875 -11.570 6.621 1.00 91.81 146 ARG A C 1
ATOM 1195 O O . ARG A 1 146 ? -0.262 -12.384 7.300 1.00 91.81 146 ARG A O 1
ATOM 1202 N N . LYS A 1 147 ? -1.497 -11.898 5.482 1.00 90.06 147 LYS A N 1
ATOM 1203 C CA . LYS A 1 147 ? -1.500 -13.261 4.925 1.00 90.06 147 LYS A CA 1
ATOM 1204 C C . LYS A 1 147 ? -0.722 -13.323 3.620 1.00 90.06 147 LYS A C 1
ATOM 1206 O O . LYS A 1 147 ? 0.289 -14.013 3.545 1.00 90.06 147 LYS A O 1
ATOM 1211 N N . GLU A 1 148 ? -1.176 -12.596 2.601 1.00 86.94 148 GLU A N 1
ATOM 1212 C CA . GLU A 1 148 ? -0.612 -1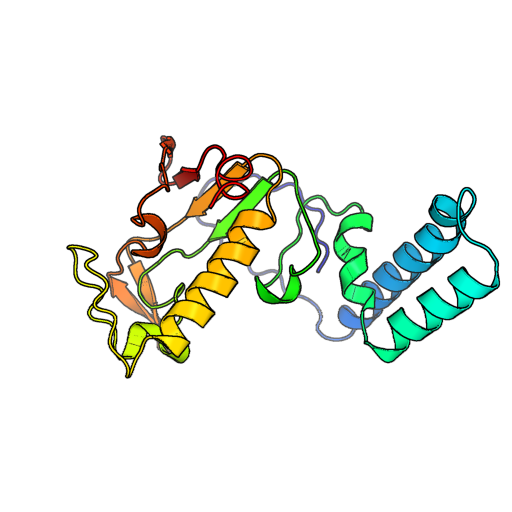2.713 1.254 1.00 86.94 148 GLU A CA 1
ATOM 1213 C C . GLU A 1 148 ? -0.515 -11.371 0.526 1.00 86.94 148 GLU A C 1
ATOM 1215 O O . GLU A 1 148 ? -1.391 -10.504 0.630 1.00 86.94 148 GLU A O 1
ATOM 1220 N N . VAL A 1 149 ? 0.550 -11.241 -0.272 1.00 90.00 149 VAL A N 1
ATOM 1221 C CA . VAL A 1 149 ? 0.737 -10.138 -1.217 1.00 90.00 149 VAL A CA 1
ATOM 1222 C C . VAL A 1 149 ? 0.656 -10.679 -2.632 1.00 90.00 149 VAL A C 1
ATOM 1224 O O . VAL A 1 149 ? 1.340 -11.638 -3.002 1.00 90.00 149 VAL A O 1
ATOM 1227 N N . ILE A 1 150 ? -0.163 -10.019 -3.439 1.00 88.94 150 ILE A N 1
ATOM 1228 C CA . ILE A 1 150 ? -0.424 -10.391 -4.817 1.00 88.94 150 ILE A CA 1
ATOM 1229 C C . ILE A 1 150 ? 0.056 -9.261 -5.716 1.00 88.94 150 ILE A C 1
ATOM 1231 O O . ILE A 1 150 ? -0.383 -8.119 -5.603 1.00 88.94 150 ILE A O 1
ATOM 1235 N N . PHE A 1 151 ? 0.939 -9.592 -6.645 1.00 88.38 151 PHE A N 1
ATOM 1236 C CA . PHE A 1 151 ? 1.522 -8.668 -7.600 1.00 88.38 151 PHE A CA 1
ATOM 1237 C C . PHE A 1 151 ? 0.936 -8.901 -8.991 1.00 88.38 151 PHE A C 1
ATOM 1239 O O . PHE A 1 151 ? 0.750 -10.040 -9.438 1.00 88.38 151 PHE A O 1
ATOM 1246 N N . SER A 1 152 ? 0.694 -7.816 -9.720 1.00 86.31 152 SER A N 1
ATOM 1247 C CA . SER A 1 152 ? 0.390 -7.888 -11.149 1.00 86.31 152 SER A CA 1
ATOM 1248 C C . SER A 1 152 ? 1.335 -7.008 -11.952 1.00 86.31 152 SER A C 1
ATOM 1250 O O . SER A 1 152 ? 1.763 -5.953 -11.494 1.00 86.31 152 SER A O 1
ATOM 1252 N N . ALA A 1 153 ? 1.636 -7.452 -13.167 1.00 85.44 153 ALA A N 1
ATOM 1253 C CA . ALA A 1 153 ? 2.418 -6.709 -14.141 1.00 85.44 153 ALA A CA 1
ATOM 1254 C C . ALA A 1 153 ? 1.877 -7.001 -15.544 1.00 85.44 153 ALA A C 1
ATOM 1256 O O . ALA A 1 153 ? 1.489 -8.132 -15.855 1.00 85.44 153 ALA A O 1
ATOM 1257 N N . SER A 1 154 ? 1.868 -5.987 -16.395 1.00 84.62 154 SER A N 1
ATOM 1258 C CA . SER A 1 154 ? 1.543 -6.072 -17.809 1.00 84.62 154 SER A CA 1
ATOM 1259 C C . SER A 1 154 ? 2.805 -6.256 -18.651 1.00 84.62 154 SER A C 1
ATOM 1261 O O . SER A 1 154 ? 3.920 -5.944 -18.242 1.00 84.62 154 SER A O 1
ATOM 1263 N N . LYS A 1 155 ? 2.636 -6.764 -19.876 1.00 82.19 155 LYS A N 1
ATOM 1264 C CA . LYS A 1 155 ? 3.700 -6.743 -20.899 1.00 82.19 155 LYS A CA 1
ATOM 1265 C C . LYS A 1 155 ? 3.767 -5.402 -21.627 1.00 82.19 155 LYS A C 1
ATOM 1267 O O . LYS A 1 155 ? 4.771 -5.102 -22.268 1.00 82.19 155 LYS A O 1
ATOM 1272 N N . THR A 1 156 ? 2.695 -4.617 -21.557 1.00 83.56 156 THR A N 1
ATOM 1273 C CA . THR A 1 156 ? 2.539 -3.360 -22.287 1.00 83.56 156 THR A CA 1
ATOM 1274 C C . THR A 1 156 ? 1.845 -2.311 -21.432 1.00 83.56 156 THR A C 1
ATOM 1276 O O . THR A 1 156 ? 0.837 -2.611 -20.791 1.00 83.56 156 THR A O 1
ATOM 1279 N N . GLN A 1 157 ? 2.333 -1.079 -21.504 1.00 81.69 157 GLN A N 1
ATOM 1280 C CA . GLN A 1 157 ? 1.804 0.089 -20.810 1.00 81.69 157 GLN A CA 1
ATOM 1281 C C . GLN A 1 157 ? 1.423 1.177 -21.825 1.00 81.69 157 GLN A C 1
ATOM 1283 O O . GLN A 1 157 ? 2.017 1.257 -22.900 1.00 81.69 157 GLN A O 1
ATOM 1288 N N . LEU A 1 158 ? 0.456 2.027 -21.480 1.00 84.19 158 LEU A N 1
ATOM 1289 C CA . LEU A 1 158 ? 0.188 3.279 -22.186 1.00 84.19 158 LEU A CA 1
ATOM 1290 C C . LEU A 1 158 ? 0.932 4.425 -21.500 1.00 84.19 158 LEU A C 1
ATOM 1292 O O . LEU A 1 158 ? 0.838 4.586 -20.284 1.00 84.19 158 LEU A O 1
ATOM 1296 N N . ASP A 1 159 ? 1.658 5.228 -22.272 1.00 80.25 159 ASP A N 1
ATOM 1297 C CA . ASP A 1 159 ? 2.256 6.452 -21.746 1.00 80.25 159 ASP A CA 1
ATOM 1298 C C . ASP A 1 159 ? 1.250 7.619 -21.690 1.00 80.25 159 ASP A C 1
ATOM 1300 O O . ASP A 1 159 ? 0.096 7.517 -22.111 1.00 80.25 159 ASP A O 1
ATOM 1304 N N . ARG A 1 160 ? 1.700 8.769 -21.176 1.00 80.62 160 ARG A N 1
ATOM 1305 C CA . ARG A 1 160 ? 0.910 10.015 -21.086 1.00 80.62 160 ARG A CA 1
ATOM 1306 C C . ARG A 1 160 ? 0.391 10.542 -22.434 1.00 80.62 160 ARG A C 1
ATOM 1308 O O . ARG A 1 160 ? -0.457 11.428 -22.441 1.00 80.62 160 ARG A O 1
ATOM 1315 N N . TYR A 1 161 ? 0.924 10.042 -23.546 1.00 87.31 161 TYR A N 1
ATOM 1316 C CA . TYR A 1 161 ? 0.545 10.393 -24.912 1.00 87.31 161 TYR A CA 1
ATOM 1317 C C . TYR A 1 161 ? -0.218 9.251 -25.604 1.00 87.31 161 TYR A C 1
ATOM 1319 O O . TYR A 1 161 ? -0.386 9.295 -26.818 1.00 87.31 161 TYR A O 1
ATOM 1327 N N . TRP A 1 162 ? -0.691 8.252 -24.846 1.00 85.12 162 TRP A N 1
ATOM 1328 C CA . TRP A 1 162 ? -1.417 7.076 -25.341 1.00 85.12 162 TRP A CA 1
ATOM 1329 C C . TRP A 1 162 ? -0.606 6.151 -26.254 1.00 85.12 162 TRP A C 1
ATOM 1331 O O . TRP A 1 162 ? -1.179 5.304 -26.941 1.00 85.12 162 TRP A O 1
ATOM 1341 N N . ASN A 1 163 ? 0.724 6.248 -26.239 1.00 84.25 163 ASN A N 1
ATOM 1342 C CA . ASN A 1 163 ? 1.562 5.318 -26.985 1.00 84.25 163 ASN A CA 1
ATOM 1343 C C . ASN A 1 163 ? 1.748 4.024 -26.197 1.00 84.25 163 ASN A C 1
ATOM 1345 O O . ASN A 1 163 ? 2.015 4.046 -24.992 1.00 84.25 163 ASN A O 1
ATOM 1349 N N . VAL A 1 164 ? 1.667 2.893 -26.898 1.00 87.00 164 VAL A N 1
ATOM 1350 C CA . VAL A 1 164 ? 1.934 1.575 -26.319 1.00 87.00 164 VAL A CA 1
ATOM 1351 C C . VAL A 1 164 ? 3.441 1.377 -26.189 1.00 87.00 164 VAL A C 1
ATOM 1353 O O . VAL A 1 164 ? 4.176 1.446 -27.173 1.00 87.00 164 VAL A O 1
ATOM 1356 N N . LYS A 1 165 ? 3.905 1.087 -24.975 1.00 82.50 165 LYS A N 1
ATOM 1357 C CA . LYS A 1 165 ? 5.295 0.735 -24.680 1.00 82.50 165 LYS A CA 1
ATOM 1358 C C . LYS A 1 165 ? 5.370 -0.663 -24.101 1.00 82.50 165 LYS A C 1
ATOM 1360 O O . LYS A 1 165 ? 4.620 -1.007 -23.191 1.00 82.50 165 LYS A O 1
ATOM 1365 N N . THR A 1 166 ? 6.302 -1.462 -24.603 1.00 83.31 166 THR A N 1
ATOM 1366 C CA . THR A 1 166 ? 6.636 -2.745 -23.985 1.00 83.31 166 THR A CA 1
ATOM 1367 C C . THR A 1 166 ? 7.331 -2.490 -22.655 1.00 83.31 166 THR A C 1
ATOM 1369 O O . THR A 1 166 ? 8.261 -1.687 -22.576 1.00 83.31 166 THR A O 1
ATOM 1372 N N . THR A 1 167 ? 6.895 -3.194 -21.619 1.00 79.25 167 THR A N 1
ATOM 1373 C CA . THR A 1 167 ? 7.470 -3.123 -20.277 1.00 79.25 167 THR A CA 1
ATOM 1374 C C . THR A 1 167 ? 7.920 -4.506 -19.815 1.00 79.25 167 THR A C 1
ATOM 1376 O O . THR A 1 167 ? 7.667 -5.523 -20.467 1.00 79.25 167 THR A O 1
ATOM 1379 N N . ASN A 1 168 ? 8.653 -4.538 -18.710 1.00 79.44 168 ASN A N 1
ATOM 1380 C CA . ASN A 1 168 ? 9.116 -5.760 -18.076 1.00 79.44 168 ASN A CA 1
ATOM 1381 C C . ASN A 1 168 ? 8.771 -5.719 -16.587 1.00 79.44 168 ASN A C 1
ATOM 1383 O O . ASN A 1 168 ? 8.588 -4.643 -16.018 1.00 79.44 168 ASN A O 1
ATOM 1387 N N . VAL A 1 169 ? 8.719 -6.889 -15.958 1.00 82.94 169 VAL A N 1
ATOM 1388 C CA . VAL A 1 169 ? 8.458 -7.016 -14.521 1.00 82.94 169 VAL A CA 1
ATOM 1389 C C . VAL A 1 169 ? 9.526 -6.262 -13.726 1.00 82.94 169 VAL A C 1
ATOM 1391 O O . VAL A 1 169 ? 10.712 -6.308 -14.067 1.00 82.94 169 VAL A O 1
ATOM 1394 N N . SER A 1 170 ? 9.101 -5.573 -12.668 1.00 84.06 170 SER A N 1
ATOM 1395 C CA . SER A 1 170 ? 9.983 -4.855 -11.753 1.00 84.06 170 SER A CA 1
ATOM 1396 C C . SER A 1 170 ? 11.038 -5.782 -11.158 1.00 84.06 170 SER A C 1
ATOM 1398 O O . SER A 1 170 ? 10.727 -6.866 -10.661 1.00 84.06 170 SER A O 1
ATOM 1400 N N . CYS A 1 171 ? 12.298 -5.347 -11.157 1.00 80.94 171 CYS A N 1
ATOM 1401 C CA . CYS A 1 171 ? 13.370 -6.155 -10.582 1.00 80.94 171 CYS A CA 1
ATOM 1402 C C . CYS A 1 171 ? 13.359 -6.173 -9.050 1.00 80.94 171 CYS A C 1
ATOM 1404 O O . CYS A 1 171 ? 14.025 -7.030 -8.477 1.00 80.94 171 CYS A O 1
ATOM 1406 N N . LEU A 1 172 ? 12.557 -5.323 -8.390 1.00 82.75 172 LEU A N 1
ATOM 1407 C CA . LEU A 1 172 ? 12.286 -5.463 -6.954 1.00 82.75 172 LEU A CA 1
ATOM 1408 C C . LEU A 1 172 ? 11.685 -6.842 -6.646 1.00 82.75 172 LEU A C 1
ATOM 1410 O O . LEU A 1 172 ? 12.027 -7.452 -5.645 1.00 82.75 172 LEU A O 1
ATOM 1414 N N . LEU A 1 173 ? 10.879 -7.403 -7.553 1.00 84.56 173 LEU A N 1
ATOM 1415 C CA . LEU A 1 173 ? 10.315 -8.748 -7.392 1.00 84.56 173 LEU A CA 1
ATOM 1416 C C . LEU A 1 173 ? 11.336 -9.880 -7.581 1.00 84.56 173 LEU A C 1
ATOM 1418 O O . LEU A 1 173 ? 11.019 -11.033 -7.309 1.00 84.56 173 LEU A O 1
ATOM 1422 N N . ARG A 1 174 ? 12.545 -9.574 -8.069 1.00 80.69 174 ARG A N 1
ATOM 1423 C CA . ARG A 1 174 ? 13.640 -10.542 -8.238 1.00 80.69 174 ARG A CA 1
ATOM 1424 C C . ARG A 1 174 ? 14.718 -10.414 -7.159 1.00 80.69 174 ARG A C 1
ATOM 1426 O O . ARG A 1 174 ? 15.777 -11.021 -7.301 1.00 80.69 174 ARG A O 1
ATOM 1433 N N . MET A 1 175 ? 14.486 -9.610 -6.120 1.00 79.38 175 MET A N 1
ATOM 1434 C CA . MET A 1 175 ? 15.445 -9.482 -5.025 1.00 79.38 175 MET A CA 1
ATOM 1435 C C . MET A 1 175 ? 15.576 -10.802 -4.248 1.00 79.38 175 MET A C 1
ATOM 1437 O O . MET A 1 175 ? 14.604 -11.560 -4.155 1.00 79.38 175 MET A O 1
ATOM 1441 N N . PRO A 1 176 ? 16.762 -11.087 -3.679 1.00 78.12 176 PRO A N 1
ATOM 1442 C CA . PRO A 1 176 ? 16.962 -12.255 -2.829 1.00 78.12 176 PRO A CA 1
ATOM 1443 C C . PRO A 1 176 ? 15.934 -12.306 -1.691 1.00 78.12 176 PRO A C 1
ATOM 1445 O O . PRO A 1 176 ? 15.591 -11.280 -1.110 1.00 78.12 176 PRO A O 1
ATOM 1448 N N . GLY A 1 177 ? 15.439 -13.504 -1.384 1.00 74.44 177 GLY A N 1
ATOM 1449 C CA . GLY A 1 177 ? 14.423 -13.726 -0.352 1.00 74.44 177 GLY A CA 1
ATOM 1450 C C . GLY A 1 177 ? 12.977 -13.602 -0.839 1.00 74.44 177 GLY A C 1
ATOM 1451 O O . GLY A 1 177 ? 12.077 -14.045 -0.139 1.00 74.44 177 GLY A O 1
ATOM 1452 N N . ILE A 1 178 ? 12.715 -13.080 -2.042 1.00 79.94 178 ILE A N 1
ATOM 1453 C CA . ILE A 1 178 ? 11.355 -13.047 -2.598 1.00 79.94 178 ILE A CA 1
ATOM 1454 C C . ILE A 1 178 ? 11.098 -14.298 -3.439 1.00 79.94 178 ILE A C 1
ATOM 1456 O O . ILE A 1 178 ? 11.679 -14.487 -4.508 1.00 79.94 178 ILE A O 1
ATOM 1460 N N . HIS A 1 179 ? 10.174 -15.138 -2.973 1.00 77.56 179 HIS A N 1
ATOM 1461 C CA . HIS A 1 179 ? 9.737 -16.337 -3.682 1.00 77.56 179 HIS A CA 1
ATOM 1462 C C . HIS A 1 179 ? 8.383 -16.095 -4.353 1.00 77.56 179 HIS A C 1
ATOM 1464 O O . HIS A 1 179 ? 7.338 -16.087 -3.706 1.00 77.56 179 HIS A O 1
ATOM 1470 N N . LEU A 1 180 ? 8.406 -15.891 -5.672 1.00 75.44 180 LEU A N 1
ATOM 1471 C CA . LEU A 1 180 ? 7.194 -15.713 -6.469 1.00 75.44 180 LEU A CA 1
ATOM 1472 C C . LEU A 1 180 ? 6.582 -17.073 -6.818 1.00 75.44 180 LEU A C 1
ATOM 1474 O O . LEU A 1 180 ? 7.207 -17.884 -7.503 1.00 75.44 180 LEU A O 1
ATOM 1478 N N . LYS A 1 181 ? 5.326 -17.286 -6.433 1.00 73.94 181 LYS A N 1
ATOM 1479 C CA . LYS A 1 181 ? 4.483 -18.360 -6.961 1.00 73.94 181 LYS A CA 1
ATOM 1480 C C . LYS A 1 181 ? 3.619 -17.813 -8.090 1.00 73.94 181 LYS A C 1
ATOM 1482 O O . LYS A 1 181 ? 2.983 -16.767 -7.967 1.00 73.94 181 LYS A O 1
ATOM 1487 N N . ARG A 1 182 ? 3.626 -18.503 -9.228 1.00 64.06 182 ARG A N 1
ATOM 1488 C CA . ARG A 1 182 ? 2.846 -18.116 -10.407 1.00 64.06 182 ARG A CA 1
ATOM 1489 C C . ARG A 1 182 ? 1.442 -18.705 -10.300 1.00 64.06 182 ARG A C 1
ATOM 1491 O O . ARG A 1 182 ? 1.314 -19.906 -10.098 1.00 64.06 182 ARG A O 1
ATOM 1498 N N . PHE A 1 183 ? 0.418 -17.877 -10.475 1.00 57.59 183 PHE A N 1
ATOM 1499 C CA . PHE A 1 183 ? -0.970 -18.324 -10.565 1.00 57.59 183 PHE A CA 1
ATOM 1500 C C . PHE A 1 183 ? -1.380 -18.475 -12.037 1.00 57.59 183 PHE A C 1
ATOM 1502 O O . PHE A 1 183 ? -0.963 -17.674 -12.885 1.00 57.59 183 PHE A O 1
ATOM 1509 N N . ASP A 1 184 ? -2.212 -19.474 -12.345 1.00 48.09 184 ASP A N 1
ATOM 1510 C CA . ASP A 1 184 ? -2.560 -19.905 -13.715 1.00 48.09 184 ASP A CA 1
ATOM 1511 C C . ASP A 1 184 ? -3.430 -18.918 -14.523 1.00 48.09 184 ASP A C 1
ATOM 1513 O O . ASP A 1 184 ? -3.912 -19.200 -15.617 1.00 48.09 184 ASP A O 1
ATOM 1517 N N . SER A 1 185 ? -3.543 -17.679 -14.055 1.00 41.88 185 SER A N 1
ATOM 1518 C CA . SER A 1 185 ? -4.114 -16.565 -14.803 1.00 41.88 185 SER A CA 1
ATOM 1519 C C . SER A 1 185 ? -3.247 -15.313 -14.656 1.00 41.88 185 SER A C 1
ATOM 1521 O O . SER A 1 185 ? -3.646 -14.342 -14.028 1.00 41.88 185 SER A O 1
ATOM 1523 N N . LYS A 1 186 ? -2.039 -15.323 -15.241 1.00 45.25 186 LYS A N 1
ATOM 1524 C CA . LYS A 1 186 ? -1.185 -14.125 -15.438 1.00 45.25 186 LYS A CA 1
ATOM 1525 C C . LYS A 1 186 ? -0.970 -13.246 -14.177 1.00 45.25 186 LYS A C 1
ATOM 1527 O O . LYS A 1 186 ? -0.844 -12.032 -14.308 1.00 45.25 186 LYS A O 1
ATOM 1532 N N . GLN A 1 187 ? -0.894 -13.837 -12.984 1.00 44.78 187 GLN A N 1
ATOM 1533 C CA . GLN A 1 187 ? -0.691 -13.122 -11.713 1.00 44.78 187 GLN A CA 1
ATOM 1534 C C . GLN A 1 187 ? 0.409 -13.808 -10.884 1.00 44.78 187 GLN A C 1
ATOM 1536 O O . GLN A 1 187 ? 0.600 -15.022 -11.002 1.00 44.78 187 GLN A O 1
ATOM 1541 N N . PHE A 1 188 ? 1.170 -13.040 -10.095 1.00 45.34 188 PHE A N 1
ATOM 1542 C CA . PHE A 1 188 ? 2.260 -13.544 -9.247 1.00 45.34 188 PHE A CA 1
ATOM 1543 C C . PHE A 1 188 ? 1.928 -13.281 -7.772 1.00 45.34 188 PHE A C 1
ATOM 1545 O O . PHE A 1 188 ? 1.577 -12.160 -7.426 1.00 45.34 188 PHE A O 1
ATOM 1552 N N . CYS A 1 189 ? 2.065 -14.274 -6.896 1.00 39.44 189 CYS A N 1
ATOM 1553 C CA . CYS A 1 189 ? 1.872 -14.129 -5.448 1.00 39.44 189 CYS A CA 1
ATOM 1554 C C . CYS A 1 189 ? 3.197 -14.357 -4.714 1.00 39.44 189 CYS A C 1
ATOM 1556 O O . CYS A 1 189 ? 4.015 -15.159 -5.165 1.00 39.44 189 CYS A O 1
ATOM 1558 N N . VAL A 1 190 ? 3.405 -13.691 -3.578 1.00 37.28 190 VAL A N 1
ATOM 1559 C CA . VAL A 1 190 ? 4.445 -14.076 -2.609 1.00 37.28 190 VAL A CA 1
ATOM 1560 C C . VAL A 1 190 ? 3.752 -14.680 -1.404 1.00 37.28 190 VAL A C 1
ATOM 1562 O O . VAL A 1 190 ? 2.944 -14.021 -0.751 1.00 37.28 190 VAL A O 1
ATOM 1565 N N . GLU A 1 191 ? 4.087 -15.931 -1.107 1.00 36.84 191 GLU A N 1
ATOM 1566 C CA . GLU A 1 191 ? 3.753 -16.526 0.180 1.00 36.84 191 GLU A CA 1
ATOM 1567 C C . GLU A 1 191 ? 4.804 -16.090 1.204 1.00 36.84 191 GLU A C 1
ATOM 1569 O O . GLU A 1 191 ? 5.983 -16.400 1.061 1.00 36.84 191 GLU A O 1
ATOM 1574 N N . ASN A 1 192 ? 4.336 -15.351 2.210 1.00 35.44 192 ASN A N 1
ATOM 1575 C CA . ASN A 1 192 ? 4.953 -15.098 3.511 1.00 35.44 192 ASN A CA 1
ATOM 1576 C C . ASN A 1 192 ? 6.454 -14.725 3.561 1.00 35.44 192 ASN A C 1
ATOM 1578 O O . ASN A 1 192 ? 7.333 -15.580 3.582 1.00 35.44 192 ASN A O 1
ATOM 1582 N N . LEU A 1 193 ? 6.730 -13.424 3.744 1.00 43.28 193 LEU A N 1
ATOM 1583 C CA . LEU A 1 193 ? 8.027 -12.898 4.212 1.00 43.28 193 LEU A CA 1
ATOM 1584 C C . LEU A 1 193 ? 7.965 -12.284 5.621 1.00 43.28 193 LEU A C 1
ATOM 1586 O O . LEU A 1 193 ? 8.997 -11.899 6.161 1.00 43.28 193 LEU A O 1
ATOM 1590 N N . ALA A 1 194 ? 6.787 -12.188 6.244 1.00 35.59 194 ALA A N 1
ATOM 1591 C CA . ALA A 1 194 ? 6.614 -11.421 7.481 1.00 35.59 194 ALA A CA 1
ATOM 1592 C C . ALA A 1 194 ? 7.363 -12.007 8.699 1.00 35.59 194 ALA A C 1
ATOM 1594 O O . ALA A 1 194 ? 7.650 -11.278 9.643 1.00 35.59 194 ALA A O 1
ATOM 1595 N N . HIS A 1 195 ? 7.738 -13.291 8.671 1.00 34.66 195 HIS A N 1
ATOM 1596 C CA . HIS A 1 195 ? 8.390 -13.961 9.804 1.00 34.66 195 HIS A CA 1
ATOM 1597 C C . HIS A 1 195 ? 9.916 -14.107 9.692 1.00 34.66 195 HIS A C 1
ATOM 1599 O O . HIS A 1 195 ? 10.546 -14.518 10.661 1.00 34.66 195 HIS A O 1
ATOM 1605 N N . THR A 1 196 ? 10.533 -13.759 8.559 1.00 31.27 196 THR A N 1
ATOM 1606 C CA . THR A 1 196 ? 11.979 -13.971 8.334 1.00 31.27 196 THR A CA 1
ATOM 1607 C C . THR A 1 196 ? 12.836 -12.708 8.427 1.00 31.27 196 THR A C 1
ATOM 1609 O O . THR A 1 196 ? 14.055 -12.817 8.394 1.00 31.27 196 THR A O 1
ATOM 1612 N N . TRP A 1 197 ? 12.243 -11.518 8.577 1.00 29.95 197 TRP A N 1
ATOM 1613 C CA . TRP A 1 197 ? 12.989 -10.245 8.608 1.00 29.95 197 TRP A CA 1
ATOM 1614 C C . TRP A 1 197 ? 13.188 -9.641 10.009 1.00 29.95 197 TRP A C 1
ATOM 1616 O O . TRP A 1 197 ? 13.791 -8.583 10.126 1.00 29.95 197 TRP A O 1
ATOM 1626 N N . VAL A 1 198 ? 12.747 -10.312 11.080 1.00 27.44 198 VAL A N 1
ATOM 1627 C CA . VAL A 1 198 ? 13.011 -9.893 12.481 1.00 27.44 198 VAL A CA 1
ATOM 1628 C C . VAL A 1 198 ? 14.311 -10.523 13.020 1.00 27.44 198 VAL A C 1
ATOM 1630 O O . VAL A 1 198 ? 14.572 -10.553 14.218 1.00 27.44 198 VAL A O 1
ATOM 1633 N N . SER A 1 199 ? 15.157 -11.071 12.148 1.00 27.25 199 SER A N 1
ATOM 1634 C CA . SER A 1 199 ? 16.422 -11.699 12.544 1.00 27.25 199 SER A CA 1
ATOM 1635 C C . SER A 1 199 ? 17.524 -11.406 11.533 1.00 27.25 199 SER A C 1
ATOM 1637 O O . SER A 1 199 ? 18.048 -12.322 10.908 1.00 27.25 199 SER A O 1
ATOM 1639 N N . LEU A 1 200 ? 17.843 -10.122 11.372 1.00 31.22 200 LEU A N 1
ATOM 1640 C CA . LEU A 1 200 ? 19.129 -9.620 10.885 1.00 31.22 200 LEU A CA 1
ATOM 1641 C C . LEU A 1 200 ? 19.461 -8.330 11.638 1.00 31.22 200 LEU A C 1
ATOM 1643 O O . LEU A 1 200 ? 18.556 -7.471 11.729 1.00 31.22 200 LEU A O 1
#

InterPro domains:
  IPR000212 UvrD-like helicase [PTHR11070] (33-173)
  IPR014017 UvrD-like helicase, C-terminal [PF13361] (49-155)
  IPR027417 P-loop containing nucleoside triphosphate hydrolase [G3DSA:3.40.50.300] (26-174)
  IPR027417 P-loop containing nucleoside triphosphate hydrolase [SSF52540] (35-157)

Radius of gyration: 20.18 Å; chains: 1; bounding box: 48×38×58 Å

Secondary structure (DSSP, 8-state):
-EE-------S---------TTTHHHHHHHHHHHHHHHHHHHGGGTT--HHHHHHHHHHHHHTTGGGGGGGGG--SEE---TGGGTT--EEEEEE---BTTTTTTIIIIITT----TT------TTTHHHHHHHHHHHHHHHTTEEEEEEE---SEEE-TTS-EEE--B-GGGGSTT--EEEETTTEEEEE--TTTSS--

pLDDT: mean 72.79, std 20.75, range [24.55, 94.12]

Foldseek 3Di:
DFDDDDDDDDDDDPPDDDDPPPCPVVVVLVLLVVLVVVCLVPVVPPPDDPVRSVVVVCVCVVVVVSLVSVQSSPGPDDDDQLVSCQPAADQEAEDEAQWQCVQVPCVQARVPFPCDPVLDTDDDPVRPVSVVVSVVSVVSRQVRHPFKYKYAHDQWDQDPVRDIDGIDGHSSCVDPPFDWDDDPPRITMTGDPPPPPVPD

Sequence (200 aa):
MLVKGDVKCLGHCNITRRFPLRQLPLRSMMRLLEVFLNRIEFEAKEFMDTNYKIELMKQTFEYYALKQNIEYTGAKVTVSTVHGAKGLEWDFVFLPDMEKSLFPNYNSLCGECLFRSDCKLKINDGNEEKFINELSVFYVAVTRARKEVIFSASKTQLDRYWNVKTTNVSCLLRMPGIHLKRFDSKQFCVENLAHTWVSL

Organism: NCBI:txid201973